Protein 6OP8 (pdb70)

B-factor: mean 20.5, std 15.5, range [3.7, 106.47]

Foldseek 3Di:
DVALVQLVVQQVCCVVPADPQKDKADPDVVQRQKMKMWGAADPPALSHPFIWIKIWGHDPPPPAAATWIFTPAQAFAFQAARRRTGHAAQRAAPPPCPQAADPVGHHRDRPDGPRNVSVVVNVCRRPPDLRHGRDVVSSCCVVPPVVVSSVVRNVRRVVVVVVDDDD/DDDDQDDDPVVNVVVVVVVVVVVVVVVVVVVVVVVVVVVVVD

GO terms:
  GO:0061631 ubiquitin conjugating enzyme activity (F, IDA)
  GO:0061631 ubiquitin conjugating enzyme activity (F, TAS)
  GO:0036503 ERAD pathway (P, IMP)
  GO:0005634 nucleus (C, HDA)
  GO:0005829 cytosol (C, HDA)
  GO:0180027 inner nuclear membrane-associated protein degradation pathway (P, IMP)
  GO:0005515 protein binding (F, IPI)

CATH classification: 3.10.110.10

Sequence (209 aa):
AMMALRRLMKEYKELTENGPDGITAGPSSNEDDFFTWDCLIQGPDGTPFEGGLYPATLKFPSDYPLGPPTLKFECEFFHPNVYKDGTVCCISILHAPGDDPNMYESSSERWSPVQSVEKILLSSVMSSMLAEPNDESGANIDACCKMWRREDREEEYCRVVRRRLARKTLGLLVPRNRSKLPSSSKKEREELFRKRKEEMILAARKRMMEGKIKGEKKQDK

Structure (mmCIF, N/CA/C/O backbone):
data_6OP8
#
_entry.id   6OP8
#
_cell.length_a   26.715
_cell.length_b   79.047
_cell.length_c   94.521
_cell.angle_alpha   90.000
_cell.angle_beta   90.000
_cell.angle_gamma   90.000
#
_symmetry.space_group_name_H-M   'P 21 21 21'
#
loop_
_entity.id
_entity.type
_entity.pdbx_description
1 polymer 'Ubiquitin-conjugating enzyme E2-18 kDa'
2 polymer 'CUE domain-containing protein 4, mitochondrial'
3 non-polymer 'MAGNESIUM ION'
4 non-polymer 1,2-ETHANEDIOL
5 non-polymer 'SODIUM ION'
6 water water
#
loop_
_atom_site.group_PDB
_atom_site.id
_atom_site.type_symbol
_atom_site.label_atom_id
_atom_site.label_alt_id
_atom_site.label_comp_id
_atom_site.label_asym_id
_atom_site.label_entity_id
_atom_site.label_seq_id
_atom_site.pdbx_PDB_ins_code
_atom_site.Cartn_x
_atom_site.Cartn_y
_atom_site.Cartn_z
_atom_site.occupancy
_atom_site.B_iso_or_equiv
_atom_site.auth_seq_id
_atom_site.auth_comp_id
_atom_site.auth_asym_id
_atom_site.auth_atom_id
_atom_site.pdbx_PDB_model_num
ATOM 1 C C . LYS A 1 3 ? -9.685 33.647 -41.734 1.00 43.14 3 LYS A C 1
ATOM 2 O O . LYS A 1 3 ? -9.217 32.677 -41.134 1.00 18.85 3 LYS A O 1
ATOM 3 N N . ALA A 1 4 ? -9.055 34.237 -42.748 1.00 47.66 4 ALA A N 1
ATOM 4 C CA . ALA A 1 4 ? -8.435 33.427 -43.790 1.00 41.42 4 ALA A CA 1
ATOM 5 C C . ALA A 1 4 ? -7.185 32.730 -43.263 1.00 27.66 4 ALA A C 1
ATOM 6 O O . ALA A 1 4 ? -7.099 31.493 -43.277 1.00 19.48 4 ALA A O 1
ATOM 8 N N . MET A 1 5 ? -6.215 33.515 -42.771 1.00 23.01 5 MET A N 1
ATOM 9 C CA A MET A 1 5 ? -4.969 32.912 -42.327 0.41 19.19 5 MET A CA 1
ATOM 10 C CA B MET A 1 5 ? -4.953 32.959 -42.272 0.59 19.07 5 MET A CA 1
ATOM 11 C C . MET A 1 5 ? -5.187 32.004 -41.115 1.00 16.39 5 MET A C 1
ATOM 12 O O . MET A 1 5 ? -4.555 30.950 -41.032 1.00 16.23 5 MET A O 1
ATOM 21 N N . ALA A 1 6 ? -6.074 32.374 -40.178 1.00 14.38 6 ALA A N 1
ATOM 22 C CA . ALA A 1 6 ? -6.272 31.536 -38.989 1.00 10.45 6 ALA A CA 1
ATOM 23 C C . ALA A 1 6 ? -6.818 30.159 -39.361 1.00 7.63 6 ALA A C 1
ATOM 24 O O . ALA A 1 6 ? -6.358 29.125 -38.838 1.00 7.03 6 ALA A O 1
ATOM 26 N N . LEU A 1 7 ? -7.796 30.112 -40.264 1.00 12.83 7 LEU A N 1
ATOM 27 C CA . LEU A 1 7 ? -8.381 28.818 -40.619 1.00 8.23 7 LEU A CA 1
ATOM 28 C C . LEU A 1 7 ? -7.383 27.958 -41.378 1.00 9.33 7 LEU A C 1
ATOM 29 O O . LEU A 1 7 ? -7.320 26.744 -41.168 1.00 10.11 7 LEU A O 1
ATOM 34 N N . ARG A 1 8 ? -6.578 28.570 -42.257 1.00 8.44 8 ARG A N 1
ATOM 35 C CA . ARG A 1 8 ? -5.517 27.826 -42.927 1.00 10.78 8 ARG A CA 1
ATOM 36 C C . ARG A 1 8 ? -4.544 27.223 -41.917 1.00 7.81 8 ARG A C 1
ATOM 37 O O . ARG A 1 8 ? -4.137 26.058 -42.034 1.00 9.34 8 ARG A O 1
ATOM 45 N N . ARG A 1 9 ? -4.115 28.027 -40.951 1.00 9.25 9 ARG A N 1
ATOM 46 C CA . ARG A 1 9 ? -3.170 27.558 -39.940 1.00 8.54 9 ARG A CA 1
ATOM 47 C C . ARG A 1 9 ? -3.771 26.458 -39.061 1.00 8.17 9 ARG A C 1
ATOM 48 O O . ARG A 1 9 ? -3.097 25.464 -38.739 1.00 6.34 9 ARG A O 1
ATOM 56 N N . LEU A 1 10 ? -5.014 26.641 -38.631 1.00 6.87 10 LEU A N 1
ATOM 57 C CA . LEU A 1 10 ? -5.670 25.611 -37.836 1.00 5.01 10 LEU A CA 1
ATOM 58 C C . LEU A 1 10 ? -5.809 24.309 -38.621 1.00 7.49 10 LEU A C 1
ATOM 59 O O . LEU A 1 10 ? -5.613 23.221 -38.058 1.00 7.57 10 LEU A O 1
ATOM 64 N N . MET A 1 11 ? -6.143 24.379 -39.918 1.00 6.43 11 MET A N 1
ATOM 65 C CA . MET A 1 11 ? -6.239 23.139 -40.691 1.00 6.48 11 MET A CA 1
ATOM 66 C C . MET A 1 11 ? -4.886 22.451 -40.783 1.00 5.61 11 MET A C 1
ATOM 67 O O . MET A 1 11 ? -4.809 21.225 -40.717 1.00 7.42 11 MET A O 1
ATOM 72 N N . LYS A 1 12 ? -3.809 23.225 -40.968 1.00 6.69 12 LYS A N 1
ATOM 73 C CA . LYS A 1 12 ? -2.467 22.665 -41.052 1.00 5.39 12 LYS A CA 1
ATOM 74 C C . LYS A 1 12 ? -2.091 21.944 -39.769 1.00 7.35 12 LYS A C 1
ATOM 75 O O . LYS A 1 12 ? -1.586 20.816 -39.810 1.00 8.27 12 LYS A O 1
ATOM 81 N N . GLU A 1 13 ? -2.386 22.554 -38.621 1.00 8.65 13 GLU A N 1
ATOM 82 C CA . GLU A 1 13 ? -2.098 21.905 -37.344 1.00 8.46 13 GLU A CA 1
ATOM 83 C C . GLU A 1 13 ? -2.965 20.677 -37.134 1.00 8.13 13 GLU A C 1
ATOM 84 O O . GLU A 1 13 ? -2.485 19.657 -36.636 1.00 9.03 13 GLU A O 1
ATOM 90 N N . TYR A 1 14 ? -4.233 20.747 -37.541 1.00 7.33 14 TYR A N 1
ATOM 91 C CA . TYR A 1 14 ? -5.109 19.593 -37.413 1.00 7.69 14 TYR A CA 1
ATOM 92 C C . TYR A 1 14 ? -4.596 18.435 -38.255 1.00 6.34 14 TYR A C 1
ATOM 93 O O . TYR A 1 14 ? -4.550 17.276 -37.800 1.00 7.87 14 TYR A O 1
ATOM 102 N N . LYS A 1 15 ? -4.181 18.724 -39.497 1.00 7.21 15 LYS A N 1
ATOM 103 C CA . LYS A 1 15 ? -3.631 17.676 -40.334 1.00 6.93 15 LYS A CA 1
ATOM 104 C C . LYS A 1 15 ? -2.379 17.071 -39.705 1.00 8.83 15 LYS A C 1
ATOM 105 O O . LYS A 1 15 ? -2.235 15.844 -39.639 1.00 9.26 15 LYS A O 1
ATOM 111 N N . GLU A 1 16 ? -1.451 17.923 -39.260 1.00 8.75 16 GLU A N 1
ATOM 112 C CA . GLU A 1 16 ? -0.222 17.429 -38.641 1.00 12.70 16 GLU A CA 1
ATOM 113 C C . GLU A 1 16 ? -0.519 16.596 -37.397 1.00 12.48 16 GLU A C 1
ATOM 114 O O . GLU A 1 16 ? 0.125 15.569 -37.170 1.00 11.17 16 GLU A O 1
ATOM 120 N N . LEU A 1 17 ? -1.458 17.042 -36.557 1.00 9.07 17 LEU A N 1
ATOM 121 C CA . LEU A 1 17 ? -1.762 16.294 -35.338 1.00 8.77 17 LEU A CA 1
ATOM 122 C C . LEU A 1 17 ? -2.364 14.940 -35.665 1.00 9.67 17 LEU A C 1
ATOM 123 O O . LEU A 1 17 ? -2.038 13.924 -35.029 1.00 12.65 17 LEU A O 1
ATOM 128 N N . THR A 1 18 ? -3.262 14.912 -36.643 1.00 8.50 18 THR A N 1
ATOM 129 C CA . THR A 1 18 ? -3.916 13.675 -37.040 1.00 8.44 18 THR A CA 1
ATOM 130 C C . THR A 1 18 ? -2.906 12.696 -37.610 1.00 10.00 18 THR A C 1
ATOM 131 O O . THR A 1 18 ? -2.916 11.509 -37.273 1.00 14.89 18 THR A O 1
ATOM 135 N N . GLU A 1 19 ? -2.011 13.174 -38.448 1.00 9.38 19 GLU A N 1
ATOM 136 C CA . GLU A 1 19 ? -1.135 12.270 -39.183 1.00 11.52 19 GLU A CA 1
ATOM 137 C C . GLU A 1 19 ? 0.143 11.935 -38.432 1.00 15.78 19 GLU A C 1
ATOM 138 O O . GLU A 1 19 ? 0.685 10.837 -38.625 1.00 18.19 19 GLU A O 1
ATOM 144 N N . ASN A 1 20 ? 0.627 12.841 -37.573 1.00 12.91 20 ASN A N 1
ATOM 145 C CA . ASN A 1 20 ? 1.925 12.679 -36.926 1.00 14.97 20 ASN A CA 1
ATOM 146 C C . ASN A 1 20 ? 1.940 13.175 -35.486 1.00 12.77 20 ASN A C 1
ATOM 147 O O . ASN A 1 20 ? 3.011 13.462 -34.954 1.00 19.76 20 ASN A O 1
ATOM 152 N N . GLY A 1 21 ? 0.798 13.261 -34.827 1.00 13.26 21 GLY A N 1
ATOM 153 C CA . GLY A 1 21 ? 0.735 13.773 -33.473 1.00 14.40 21 GLY A CA 1
ATOM 154 C C . GLY A 1 21 ? 1.279 12.804 -32.444 1.00 12.94 21 GLY A C 1
ATOM 155 O O . GLY A 1 21 ? 1.528 11.631 -32.719 1.00 17.50 21 GLY A O 1
ATOM 156 N N . PRO A 1 22 ? 1.442 13.281 -31.219 1.00 15.78 22 PRO A N 1
ATOM 157 C CA . PRO A 1 22 ? 2.032 12.438 -30.187 1.00 17.85 22 PRO A CA 1
ATOM 158 C C . PRO A 1 22 ? 1.037 11.449 -29.613 1.00 18.36 22 PRO A C 1
ATOM 159 O O . PRO A 1 22 ? -0.171 11.664 -29.609 1.00 14.74 22 PRO A O 1
ATOM 163 N N . ASP A 1 23 ? 1.569 10.343 -29.115 1.00 20.25 23 ASP A N 1
ATOM 164 C CA . ASP A 1 23 ? 0.750 9.411 -28.360 1.00 20.95 23 ASP A CA 1
ATOM 165 C C . ASP A 1 23 ? 0.148 10.115 -27.149 1.00 13.82 23 ASP A C 1
ATOM 166 O O . ASP A 1 23 ? 0.798 10.944 -26.499 1.00 20.60 23 ASP A O 1
ATOM 171 N N . GLY A 1 24 ? -1.081 9.756 -26.815 1.00 11.77 24 GLY A N 1
ATOM 172 C CA . GLY A 1 24 ? -1.667 10.242 -25.593 1.00 13.45 24 GLY A CA 1
ATOM 173 C C . GLY A 1 24 ? -2.521 11.461 -25.782 1.00 11.25 24 GLY A C 1
ATOM 174 O O . GLY A 1 24 ? -3.116 11.928 -24.808 1.00 11.74 24 GLY A O 1
ATOM 175 N N . ILE A 1 25 ? -2.625 11.958 -27.015 1.00 12.60 25 ILE A N 1
ATOM 176 C CA . ILE A 1 25 ? -3.349 13.181 -27.339 1.00 14.53 25 ILE A CA 1
ATOM 177 C C . ILE A 1 25 ? -4.258 12.913 -28.526 1.00 12.63 25 ILE A C 1
ATOM 178 O O . ILE A 1 25 ? -3.808 12.389 -29.553 1.00 13.21 25 ILE A O 1
ATOM 183 N N . THR A 1 26 ? -5.518 13.334 -28.409 1.00 9.45 26 THR A N 1
ATOM 184 C CA . THR A 1 26 ? -6.427 13.450 -29.538 1.00 11.53 26 THR A CA 1
ATOM 185 C C . THR A 1 26 ? -6.972 14.867 -29.470 1.00 13.77 26 THR A C 1
ATOM 186 O O . THR A 1 26 ? -7.448 15.288 -28.413 1.00 14.92 26 THR A O 1
ATOM 190 N N . ALA A 1 27 ? -6.828 15.634 -30.549 1.00 7.02 27 ALA A N 1
ATOM 191 C CA . ALA A 1 27 ? -7.319 17.006 -30.514 1.00 5.51 27 ALA A CA 1
ATOM 192 C C . ALA A 1 27 ? -7.718 17.452 -31.912 1.00 8.73 27 ALA A C 1
ATOM 193 O O . ALA A 1 27 ? -7.086 17.072 -32.901 1.00 9.55 27 ALA A O 1
ATOM 195 N N . GLY A 1 28 ? -8.773 18.246 -31.984 1.00 6.75 28 GLY A N 1
ATOM 196 C CA . GLY A 1 28 ? -9.273 18.707 -33.261 1.00 6.62 28 GLY A CA 1
ATOM 197 C C . GLY A 1 28 ? -10.661 19.321 -33.176 1.00 7.18 28 GLY A C 1
ATOM 198 O O . GLY A 1 28 ? -11.331 19.263 -32.144 1.00 8.66 28 GLY A O 1
ATOM 199 N N . PRO A 1 29 ? -11.134 19.884 -34.278 1.00 6.17 29 PRO A N 1
ATOM 200 C CA . PRO A 1 29 ? -12.496 20.435 -34.311 1.00 7.35 29 PRO A CA 1
ATOM 201 C C . PRO A 1 29 ? -13.543 19.370 -34.603 1.00 9.10 29 PRO A C 1
ATOM 202 O O . PRO A 1 29 ? -13.664 18.879 -35.729 1.00 13.57 29 PRO A O 1
ATOM 206 N N . SER A 1 30 ? -14.319 19.021 -33.580 1.00 7.79 30 SER A N 1
ATOM 207 C CA A SER A 1 30 ? -15.380 18.030 -33.766 0.53 10.59 30 SER A CA 1
ATOM 208 C CA B SER A 1 30 ? -15.376 18.028 -33.769 0.47 10.62 30 SER A CA 1
ATOM 209 C C . SER A 1 30 ? -16.437 18.521 -34.742 1.00 13.49 30 SER A C 1
ATOM 210 O O . SER A 1 30 ? -17.080 17.706 -35.431 1.00 11.04 30 SER A O 1
ATOM 215 N N . ASN A 1 31 ? -16.631 19.834 -34.809 1.00 12.43 31 ASN A N 1
ATOM 216 C CA . ASN A 1 31 ? -17.597 20.484 -35.692 1.00 10.40 31 ASN A CA 1
ATOM 217 C C . ASN A 1 31 ? -16.841 21.560 -36.454 1.00 12.78 31 ASN A C 1
ATOM 218 O O . ASN A 1 31 ? -16.473 22.591 -35.878 1.00 11.10 31 ASN A O 1
ATOM 223 N N . GLU A 1 32 ? -16.585 21.321 -37.740 1.00 9.08 32 GLU A N 1
ATOM 224 C CA . GLU A 1 32 ? -15.747 22.247 -38.501 1.00 7.11 32 GLU A CA 1
ATOM 225 C C . GLU A 1 32 ? -16.460 23.538 -38.869 1.00 10.73 32 GLU A C 1
ATOM 226 O O . GLU A 1 32 ? -15.808 24.461 -39.359 1.00 13.15 32 GLU A O 1
ATOM 232 N N . AS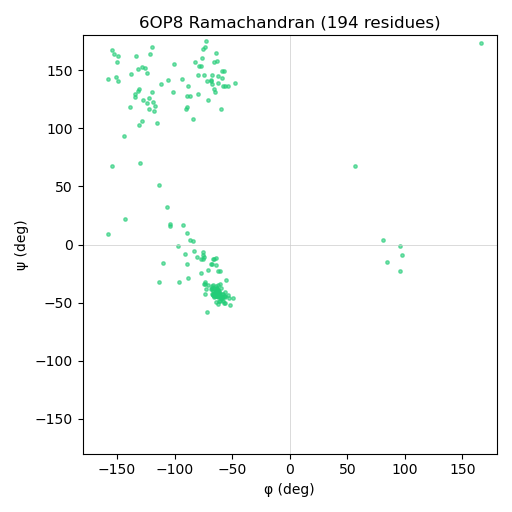P A 1 33 ? -17.758 23.644 -38.603 1.00 11.98 33 ASP A N 1
ATOM 233 C CA . ASP A 1 33 ? -18.433 24.931 -38.670 1.00 16.38 33 ASP A CA 1
ATOM 234 C C . ASP A 1 33 ? -18.101 25.802 -37.472 1.00 18.85 33 ASP A C 1
ATOM 235 O O . ASP A 1 33 ? -18.462 26.987 -37.463 1.00 19.94 33 ASP A O 1
ATOM 240 N N . ASP A 1 34 ? -17.415 25.243 -36.466 1.00 12.44 34 ASP A N 1
ATOM 241 C CA . ASP A 1 34 ? -16.793 26.023 -35.401 1.00 9.16 34 ASP A CA 1
ATOM 242 C C . ASP A 1 34 ? -15.338 25.557 -35.262 1.00 8.59 34 ASP A C 1
ATOM 243 O O . ASP A 1 34 ? -14.940 24.936 -34.269 1.00 8.65 34 ASP A O 1
ATOM 248 N N . PHE A 1 35 ? -14.556 25.895 -36.264 1.00 8.82 35 PHE A N 1
ATOM 249 C CA . PHE A 1 35 ? -13.177 25.425 -36.356 1.00 6.32 35 PHE A CA 1
ATOM 250 C C . PHE A 1 35 ? -12.309 26.019 -35.253 1.00 6.98 35 PHE A C 1
ATOM 251 O O . PHE A 1 35 ? -11.205 25.503 -34.997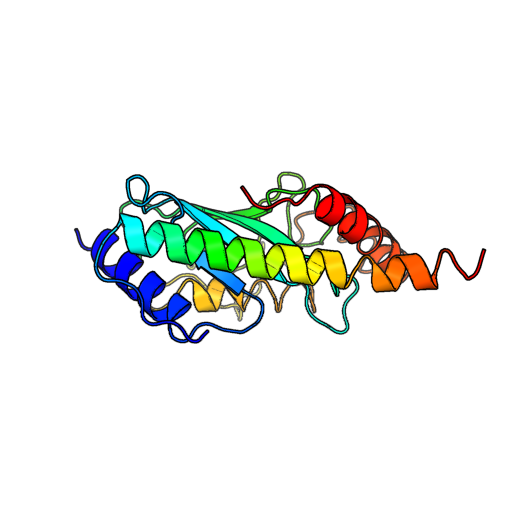 1.00 7.61 35 PHE A O 1
ATOM 259 N N . PHE A 1 36 ? -12.768 27.091 -34.609 1.00 6.00 36 PHE A N 1
ATOM 260 C CA . PHE A 1 36 ? -11.989 27.754 -33.567 1.00 5.60 36 PHE A CA 1
ATOM 261 C C . PHE A 1 36 ? -12.191 27.150 -32.178 1.00 7.02 36 PHE A C 1
ATOM 262 O O . PHE A 1 36 ? -11.683 27.706 -31.190 1.00 9.15 36 PHE A O 1
ATOM 270 N N . THR A 1 37 ? -12.968 26.074 -32.072 1.00 6.21 37 THR A N 1
ATOM 271 C CA . THR A 1 37 ? -13.157 25.338 -30.831 1.00 7.09 37 THR A CA 1
ATOM 272 C C . THR A 1 37 ? -12.733 23.898 -31.069 1.00 7.70 37 THR A C 1
ATOM 273 O O . THR A 1 37 ? -13.329 23.207 -31.909 1.00 8.60 37 THR A O 1
ATOM 277 N N . TRP A 1 38 ? -11.693 23.443 -30.354 1.00 5.72 38 TRP A N 1
ATOM 278 C CA . TRP A 1 38 ? -11.240 22.072 -30.475 1.00 5.06 38 TRP A CA 1
ATOM 279 C C . TRP A 1 38 ? -11.517 21.293 -29.205 1.00 7.51 38 TRP A C 1
ATOM 280 O O . TRP A 1 38 ? -11.324 21.800 -28.088 1.00 7.97 38 TRP A O 1
ATOM 291 N N . ASP A 1 39 ? -11.978 20.075 -29.389 1.00 5.52 39 ASP A N 1
ATOM 292 C CA . ASP A 1 39 ? -12.083 19.107 -28.310 1.00 7.08 39 ASP A CA 1
ATOM 293 C C . ASP A 1 39 ? -10.772 18.357 -28.217 1.00 10.72 39 ASP A C 1
ATOM 294 O O . ASP A 1 39 ? -10.187 17.965 -29.240 1.00 11.26 39 ASP A O 1
ATOM 299 N N . CYS A 1 40 ? -10.302 18.175 -26.992 1.00 9.65 40 CYS A N 1
ATOM 300 C CA . CYS A 1 40 ? -9.088 17.427 -26.722 1.00 9.40 40 CYS A CA 1
ATOM 301 C C . CYS A 1 40 ? -9.409 16.308 -25.756 1.00 10.99 40 CYS A C 1
ATOM 302 O O . CYS A 1 40 ? -10.279 16.447 -24.897 1.00 10.10 40 CYS A O 1
ATOM 305 N N . LEU A 1 41 ? -8.685 15.208 -25.906 1.00 7.51 41 LEU A N 1
ATOM 306 C CA . LEU A 1 41 ? -8.557 14.190 -24.869 1.00 8.17 41 LEU A CA 1
ATOM 307 C C . LEU A 1 41 ? -7.087 14.028 -24.542 1.00 8.88 41 LEU A C 1
ATOM 308 O O . LEU A 1 41 ? -6.271 13.817 -25.444 1.00 9.93 41 LEU A O 1
ATOM 313 N N . ILE A 1 42 ? -6.758 14.149 -23.263 1.00 6.94 42 ILE A N 1
ATOM 314 C CA . ILE A 1 42 ? -5.382 14.101 -22.780 1.00 9.31 42 ILE A CA 1
ATOM 315 C C . ILE A 1 42 ? -5.233 12.897 -21.853 1.00 9.26 42 ILE A C 1
ATOM 316 O O . ILE A 1 42 ? -5.915 12.800 -20.833 1.00 7.72 42 ILE A O 1
ATOM 321 N N . GLN A 1 43 ? -4.355 11.982 -22.222 1.00 8.38 43 GLN A N 1
ATOM 322 C CA . GLN A 1 43 ? -4.073 10.821 -21.401 1.00 8.09 43 GLN A CA 1
ATOM 323 C C . GLN A 1 43 ? -3.124 11.214 -20.274 1.00 10.36 43 GLN A C 1
ATOM 324 O O . GLN A 1 43 ? -2.084 11.851 -20.493 1.00 10.75 43 GLN A O 1
ATOM 330 N N . GLY A 1 44 ? -3.484 10.850 -19.060 1.00 10.97 44 GLY A N 1
ATOM 331 C CA . GLY A 1 44 ? -2.607 11.141 -17.967 1.00 8.91 44 GLY A CA 1
ATOM 332 C C . GLY A 1 44 ? -1.275 10.425 -18.132 1.00 10.94 44 GLY A C 1
ATOM 333 O O . GLY A 1 44 ? -1.234 9.244 -18.491 1.00 13.12 44 GLY A O 1
ATOM 334 N N . PRO A 1 45 ? -0.166 11.108 -17.822 1.00 10.85 45 PRO A N 1
ATOM 335 C CA . PRO A 1 45 ? 1.161 10.493 -18.023 1.00 15.28 45 PRO A CA 1
ATOM 336 C C . PRO A 1 45 ? 1.440 9.309 -17.094 1.00 17.60 45 PRO A C 1
ATOM 337 O O . PRO A 1 45 ? 1.150 9.334 -15.894 1.00 12.92 45 PRO A O 1
ATOM 341 N N . ASP A 1 46 ? 2.043 8.264 -17.672 1.00 19.61 46 ASP A N 1
ATOM 342 C CA . ASP A 1 46 ? 2.510 7.133 -16.882 1.00 20.98 46 ASP A CA 1
ATOM 343 C C . ASP A 1 46 ? 3.520 7.601 -15.834 1.00 14.64 46 ASP A C 1
ATOM 344 O O . ASP A 1 46 ? 4.284 8.540 -16.050 1.00 16.73 46 ASP A O 1
ATOM 349 N N . GLY A 1 47 ? 3.538 6.895 -14.718 1.00 19.40 47 GLY A N 1
ATOM 350 C CA . GLY A 1 47 ? 4.436 7.214 -13.628 1.00 24.51 47 GLY A CA 1
ATOM 351 C C . GLY A 1 47 ? 3.970 8.344 -12.739 1.00 24.34 47 GLY A C 1
ATOM 352 O O . GLY A 1 47 ? 4.697 8.722 -11.815 1.00 25.14 47 GLY A O 1
ATOM 353 N N . THR A 1 48 ? 2.781 8.882 -12.975 1.00 20.19 48 THR A N 1
ATOM 354 C CA . THR A 1 48 ? 2.196 9.953 -12.184 1.00 13.91 48 THR A CA 1
ATOM 355 C C . THR A 1 48 ? 0.862 9.486 -11.616 1.00 12.91 48 THR A C 1
ATOM 356 O O . THR A 1 48 ? 0.275 8.515 -12.108 1.00 17.24 48 THR A O 1
ATOM 360 N N . PRO A 1 49 ? 0.321 10.185 -10.610 1.00 13.08 49 PRO A N 1
ATOM 361 C CA . PRO A 1 49 ? -1.038 9.858 -10.142 1.00 14.94 49 PRO A CA 1
ATOM 362 C C . PRO A 1 49 ? -2.120 10.086 -11.198 1.00 10.23 49 PRO A C 1
ATOM 363 O O . PRO A 1 49 ? -3.258 9.641 -11.002 1.00 11.12 49 PRO A O 1
ATOM 367 N N . PHE A 1 50 ? -1.792 10.757 -12.307 1.00 11.87 50 PHE A N 1
ATOM 368 C CA . PHE A 1 50 ? -2.731 10.920 -13.409 1.00 7.41 50 PHE A CA 1
ATOM 369 C C . PHE A 1 50 ? -2.740 9.713 -14.339 1.00 11.45 50 PHE A C 1
ATOM 370 O O . PHE A 1 50 ? -3.591 9.654 -15.233 1.00 12.42 50 PHE A O 1
ATOM 378 N N . GLU A 1 51 ? -1.851 8.736 -14.120 1.00 11.80 51 GLU A N 1
ATOM 379 C CA . GLU A 1 51 ? -1.810 7.567 -14.997 1.00 13.10 51 GLU A CA 1
ATOM 380 C C . GLU A 1 51 ? -3.161 6.861 -15.011 1.00 16.34 51 GLU A C 1
ATOM 381 O O . GLU A 1 51 ? -3.790 6.667 -13.970 1.00 22.18 51 GLU A O 1
ATOM 387 N N . GLY A 1 52 ? -3.618 6.466 -16.196 1.00 16.85 52 GLY A N 1
ATOM 388 C CA . GLY A 1 52 ? -4.931 5.868 -16.282 1.00 20.35 52 GLY A CA 1
ATOM 389 C C . GLY A 1 52 ? -6.088 6.850 -16.383 1.00 26.21 52 GLY A C 1
ATOM 390 O O . GLY A 1 52 ? -7.200 6.439 -16.735 1.00 21.84 52 GLY A O 1
ATOM 391 N N . GLY A 1 53 ? -5.876 8.130 -16.077 1.00 11.74 53 GLY A N 1
ATOM 392 C CA . GLY A 1 53 ? -6.890 9.125 -16.350 1.00 11.96 53 GLY A CA 1
ATOM 393 C C . GLY A 1 53 ? -6.900 9.469 -17.836 1.00 8.57 53 GLY A C 1
ATOM 394 O O . GLY A 1 53 ? -5.903 9.350 -18.538 1.00 10.91 53 GLY A O 1
ATOM 395 N N . LEU A 1 54 ? -8.062 9.905 -18.304 1.00 6.72 54 LEU A N 1
ATOM 396 C CA . LEU A 1 54 ? -8.245 10.413 -19.660 1.00 6.38 54 LEU A CA 1
ATOM 397 C C . LEU A 1 54 ? -9.148 11.620 -19.540 1.00 8.28 54 LEU A C 1
ATOM 398 O O . LEU A 1 54 ? -10.275 11.507 -19.060 1.00 11.28 54 LEU A O 1
ATOM 403 N N . TYR A 1 55 ? -8.631 12.780 -19.929 1.00 6.10 55 TYR A N 1
ATOM 404 C CA . TYR A 1 55 ? -9.205 14.039 -19.501 1.00 6.88 55 TYR A CA 1
ATOM 405 C C . TYR A 1 55 ? -9.688 14.834 -20.699 1.00 10.32 55 TYR A C 1
ATOM 406 O O . TYR A 1 55 ? -8.903 15.140 -21.613 1.00 8.33 55 TYR A O 1
ATOM 415 N N . PRO A 1 56 ? -10.956 15.189 -20.741 1.00 8.22 56 PRO A N 1
ATOM 416 C CA . PRO A 1 56 ? -11.411 16.078 -21.793 1.00 5.13 56 PRO A CA 1
ATOM 417 C C . PRO A 1 56 ? -11.071 17.524 -21.491 1.00 6.21 56 PRO A C 1
ATOM 418 O O . PRO A 1 56 ? -11.110 17.983 -20.344 1.00 8.07 56 PRO A O 1
ATOM 422 N N . ALA A 1 57 ? -10.775 18.250 -22.570 1.00 7.27 57 ALA A N 1
ATOM 423 C CA . ALA A 1 57 ? -10.397 19.645 -22.480 1.00 6.97 57 ALA A CA 1
ATOM 424 C C . ALA A 1 57 ? -10.836 20.343 -23.758 1.00 6.40 57 ALA A C 1
ATOM 425 O O . ALA A 1 57 ? -11.096 19.695 -24.789 1.00 9.80 57 ALA A O 1
ATOM 427 N N . THR A 1 58 ? -11.004 21.662 -23.659 1.00 5.96 58 THR A N 1
ATOM 428 C CA . THR A 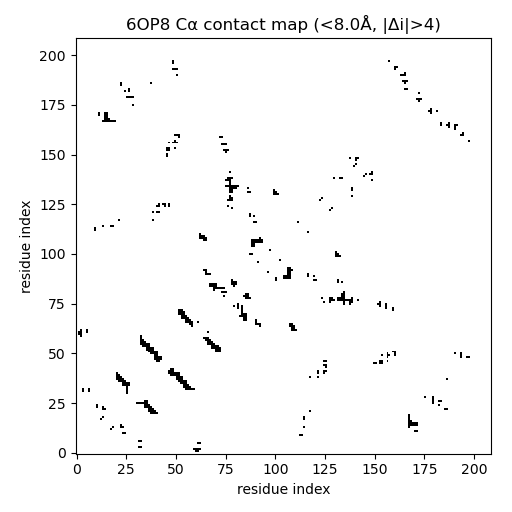1 58 ? -11.401 22.481 -24.794 1.00 10.30 58 THR A CA 1
ATOM 429 C C . THR A 1 58 ? -10.331 23.525 -25.066 1.00 10.36 58 THR A C 1
ATOM 430 O O . THR A 1 58 ? -9.899 24.224 -24.144 1.00 7.20 58 THR A O 1
ATOM 434 N N . LEU A 1 59 ? -9.921 23.637 -26.337 1.00 5.95 59 LEU A N 1
ATOM 435 C CA . LEU A 1 59 ? -9.088 24.743 -26.784 1.00 6.62 59 LEU A CA 1
ATOM 436 C C . LEU A 1 59 ? -9.957 25.747 -27.512 1.00 10.86 59 LEU A C 1
ATOM 437 O O . LEU A 1 59 ? -10.736 25.359 -28.394 1.00 8.51 59 LEU A O 1
ATOM 442 N N . LYS A 1 60 ? -9.835 27.022 -27.158 1.00 5.54 60 LYS A N 1
ATOM 443 C CA . LYS A 1 60 ? -10.572 28.094 -27.838 1.00 7.73 60 LYS A CA 1
ATOM 444 C C . LYS A 1 60 ? -9.556 29.027 -28.482 1.00 10.33 60 LYS A C 1
ATOM 445 O O . LYS A 1 60 ? -8.784 29.673 -27.774 1.00 9.24 60 LYS A O 1
ATOM 451 N N . PHE A 1 61 ? -9.560 29.092 -29.809 1.00 6.29 61 PHE A N 1
ATOM 452 C CA . PHE A 1 61 ? -8.610 29.917 -30.559 1.00 5.07 61 PHE A CA 1
ATOM 453 C C . PHE A 1 61 ? -9.192 31.283 -30.865 1.00 7.07 61 PHE A C 1
ATOM 454 O O . PHE A 1 61 ? -10.377 31.398 -31.179 1.00 8.56 61 PHE A O 1
ATOM 462 N N . PRO A 1 62 ? -8.367 32.320 -30.815 1.00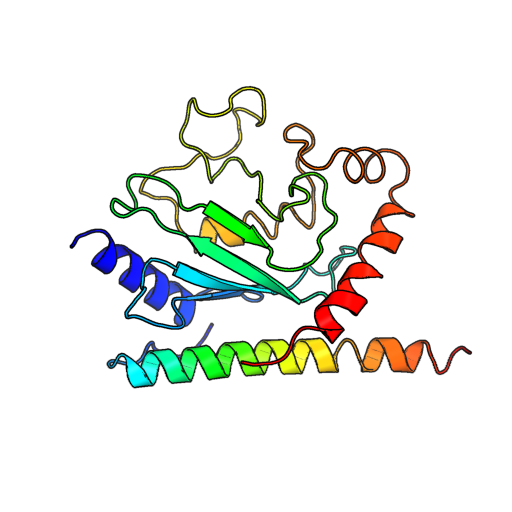 6.36 62 PRO A N 1
ATOM 463 C CA . PRO A 1 62 ? -8.820 33.651 -31.224 1.00 8.66 62 PRO A CA 1
ATOM 464 C C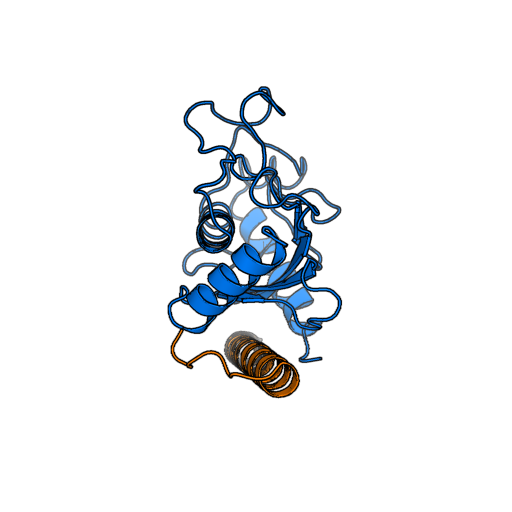 . PRO A 1 62 ? -8.885 33.760 -32.738 1.00 8.53 62 PRO A C 1
ATOM 465 O O . PRO A 1 62 ? -8.286 32.981 -33.479 1.00 9.52 62 PRO A O 1
ATOM 469 N N . SER A 1 63 ? -9.650 34.747 -33.201 1.00 7.94 63 SER A N 1
ATOM 470 C CA . SER A 1 63 ? -9.868 34.863 -34.631 1.00 9.34 63 SER A CA 1
ATOM 471 C C . SER A 1 63 ? -8.608 35.262 -35.381 1.00 14.71 63 SER A C 1
ATOM 472 O O . SER A 1 63 ? -8.556 35.100 -36.614 1.00 14.79 63 SER A O 1
ATOM 475 N N . ASP A 1 64 ? -7.599 35.786 -34.681 1.00 13.72 64 ASP A N 1
ATOM 476 C CA . ASP A 1 64 ? -6.334 36.133 -35.308 1.00 16.61 64 ASP A CA 1
ATOM 477 C C . ASP A 1 64 ? -5.228 35.129 -35.010 1.00 13.60 64 ASP A C 1
ATOM 478 O O . ASP A 1 64 ? -4.050 35.448 -35.190 1.00 13.79 64 ASP A O 1
ATOM 483 N N . TYR A 1 65 ? -5.576 33.934 -34.557 1.00 11.02 65 TYR A N 1
ATOM 484 C CA . TYR A 1 65 ? -4.578 32.887 -34.412 1.00 8.91 65 TYR A CA 1
ATOM 485 C C . TYR A 1 65 ? -3.733 32.798 -35.686 1.00 9.21 65 TYR A C 1
ATOM 486 O O . TYR A 1 65 ? -4.283 32.857 -36.779 1.00 12.07 65 TYR A O 1
ATOM 495 N N . PRO A 1 66 ? -2.393 32.614 -35.585 1.00 10.61 66 PRO A N 1
ATOM 496 C CA . PRO A 1 66 ? -1.539 32.350 -34.431 1.00 9.98 66 PRO A CA 1
ATOM 497 C C . PRO A 1 66 ? -0.937 33.594 -33.766 1.00 9.15 66 PRO A C 1
ATOM 498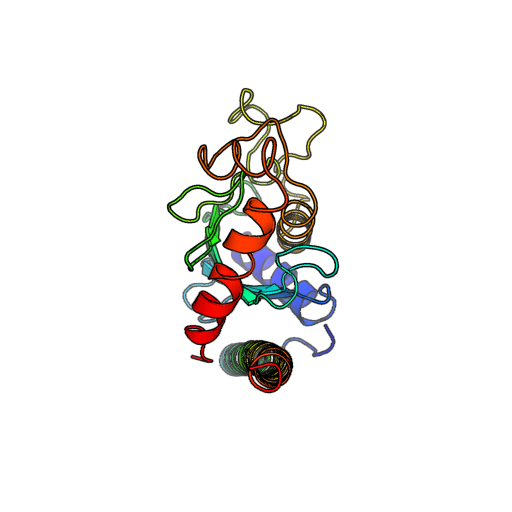 O O . PRO A 1 66 ? 0.036 33.462 -33.015 1.00 12.74 66 PRO A O 1
ATOM 502 N N . LEU A 1 67 ? -1.494 34.782 -34.044 1.00 10.82 67 LEU A N 1
ATOM 503 C CA . LEU A 1 67 ? -0.942 36.001 -33.463 1.00 10.47 67 LEU A CA 1
ATOM 504 C C . LEU A 1 67 ? -1.215 36.088 -31.964 1.00 15.20 67 LEU A C 1
ATOM 505 O O . LEU A 1 67 ? -0.507 36.810 -31.262 1.00 21.52 67 LEU A O 1
ATOM 510 N N . GLY A 1 68 ? -2.229 35.385 -31.461 1.00 12.54 68 GLY A N 1
ATOM 511 C CA . GLY A 1 68 ? -2.454 35.281 -30.037 1.00 13.54 68 GLY A CA 1
ATOM 512 C C . GLY A 1 68 ? -2.727 33.834 -29.678 1.00 6.66 68 GLY A C 1
ATOM 513 O O . GLY A 1 68 ? -3.063 33.020 -30.546 1.00 7.88 68 GLY A O 1
ATOM 514 N N . PRO A 1 69 ? -2.593 33.498 -28.399 1.00 8.15 69 PRO A N 1
ATOM 515 C CA . PRO A 1 69 ? -2.726 32.129 -27.961 1.00 8.13 69 PRO A CA 1
ATOM 516 C C . PRO A 1 69 ? -4.179 31.734 -27.780 1.00 7.53 69 PRO A C 1
ATOM 517 O O . PRO A 1 69 ? -5.056 32.583 -27.527 1.00 7.88 69 PRO A O 1
ATOM 521 N N . PRO A 1 70 ? -4.458 30.446 -27.845 1.00 7.78 70 PRO A N 1
ATOM 522 C CA . PRO A 1 70 ? -5.746 29.932 -27.402 1.00 5.38 70 PRO A CA 1
ATOM 523 C C . PRO A 1 70 ? -5.804 29.906 -25.889 1.00 5.97 70 PRO A C 1
ATOM 524 O O . PRO A 1 70 ? -4.798 30.084 -25.195 1.00 8.07 70 PRO A O 1
ATOM 528 N N . THR A 1 71 ? -7.017 29.694 -25.396 1.00 8.12 71 THR A N 1
ATOM 529 C CA . THR A 1 71 ? -7.218 29.280 -24.017 1.00 7.64 71 THR A CA 1
ATOM 530 C C . THR A 1 71 ? -7.484 27.773 -23.962 1.00 8.89 71 THR A C 1
ATOM 531 O O . THR A 1 71 ? -7.941 27.161 -24.925 1.00 6.75 71 THR A O 1
ATOM 535 N N . LEU A 1 72 ? -7.182 27.182 -22.819 1.00 8.00 72 LEU A N 1
ATOM 536 C CA . LEU A 1 72 ? -7.310 25.745 -22.601 1.00 6.20 72 LEU A CA 1
ATOM 537 C C . LEU A 1 72 ? -7.980 25.505 -21.259 1.00 8.89 72 LEU A C 1
ATOM 538 O O . LEU A 1 72 ? -7.531 26.044 -20.238 1.00 9.24 72 LEU A O 1
ATOM 543 N N . LYS A 1 73 ? -9.046 24.714 -21.259 1.00 5.96 73 LYS A N 1
ATOM 544 C CA . LYS A 1 73 ? -9.804 24.411 -20.044 1.00 5.74 73 LYS A CA 1
ATOM 545 C C . LYS A 1 73 ? -10.072 22.917 -20.001 1.00 8.60 73 LYS A C 1
ATOM 546 O O . LYS A 1 73 ? -10.577 22.351 -20.977 1.00 8.49 73 LYS A O 1
ATOM 552 N N . PHE A 1 74 ? -9.762 22.282 -18.872 1.00 6.93 74 PHE A N 1
ATOM 553 C CA . PHE A 1 74 ? -10.282 20.950 -18.625 1.00 5.02 74 PHE A CA 1
ATOM 554 C C . PHE A 1 74 ? -11.791 21.006 -18.401 1.00 8.99 74 PHE A C 1
ATOM 555 O O . PHE A 1 74 ? -12.318 21.912 -17.744 1.00 9.83 74 PHE A O 1
ATOM 563 N N . GLU A 1 75 ? -12.483 20.010 -18.932 1.00 5.67 75 GLU A N 1
ATOM 564 C CA . GLU A 1 75 ? -13.942 19.923 -18.842 1.00 7.92 75 GLU A CA 1
ATOM 565 C C . GLU A 1 75 ? -14.397 18.850 -17.867 1.00 16.48 75 GLU A C 1
ATOM 566 O O . GLU A 1 75 ? -15.429 18.207 -18.079 1.00 21.35 75 GLU A O 1
ATOM 572 N N . CYS A 1 76 ? -13.626 18.625 -16.822 1.00 8.64 76 CYS A N 1
ATOM 573 C CA . CYS A 1 76 ? -13.952 17.649 -15.805 1.00 10.42 76 CYS A CA 1
ATOM 574 C C . CYS A 1 76 ? -13.354 18.190 -14.533 1.00 9.32 76 CYS A C 1
ATOM 575 O O . CYS A 1 76 ? -12.483 19.054 -14.576 1.00 9.43 76 CYS A O 1
ATOM 578 N N . GLU A 1 77 ? -13.819 17.664 -13.405 1.00 8.04 77 GLU A N 1
ATOM 579 C CA . GLU A 1 77 ? -13.213 17.995 -12.124 1.00 7.63 77 GLU A CA 1
ATOM 580 C C . GLU A 1 77 ? -11.720 17.659 -12.168 1.00 12.51 77 GLU A C 1
ATOM 581 O O . GLU A 1 77 ? -11.329 16.603 -12.659 1.00 10.81 77 GLU A O 1
ATOM 587 N N . PHE A 1 78 ? -10.873 18.551 -11.650 1.00 7.82 78 PHE A N 1
ATOM 588 C CA . PHE A 1 78 ? -9.435 18.385 -11.852 1.00 11.00 78 PHE A CA 1
ATOM 589 C C . PHE A 1 78 ? -8.760 18.971 -10.633 1.00 13.34 78 PHE A C 1
ATOM 590 O O . PHE A 1 78 ? -9.219 19.990 -10.110 1.00 19.76 78 PHE A O 1
ATOM 598 N N . PHE A 1 79 ? -7.694 18.317 -10.168 1.00 6.16 79 PHE A N 1
ATOM 599 C CA . PHE A 1 79 ? -6.985 18.753 -8.972 1.00 6.04 79 PHE A CA 1
ATOM 600 C C . PHE A 1 79 ? -5.495 18.788 -9.291 1.00 6.82 79 PHE A C 1
ATOM 601 O O . PHE A 1 79 ? -4.845 17.733 -9.361 1.00 8.28 79 PHE A O 1
ATOM 609 N N . HIS A 1 80 ? -4.971 19.995 -9.518 1.00 5.74 80 HIS A N 1
ATOM 610 C CA . HIS A 1 80 ? -3.587 20.166 -9.925 1.00 6.36 80 HIS A CA 1
ATOM 611 C C . HIS A 1 80 ? -3.156 21.581 -9.576 1.00 4.11 80 HIS A C 1
ATOM 612 O O . HIS A 1 80 ? -3.968 22.505 -9.665 1.00 5.76 80 HIS A O 1
ATOM 619 N N . PRO A 1 81 ? -1.918 21.786 -9.123 1.00 6.27 81 PRO A N 1
ATOM 620 C CA . PRO A 1 81 ? -1.515 23.138 -8.722 1.00 6.39 81 PRO A CA 1
ATOM 621 C C . PRO A 1 81 ? -1.688 24.201 -9.779 1.00 7.03 81 PRO A C 1
ATOM 622 O O . PRO A 1 81 ? -1.926 25.362 -9.432 1.00 8.86 81 PRO A O 1
ATOM 626 N N . ASN A 1 82 ? -1.565 23.849 -11.053 1.00 5.87 82 ASN A N 1
ATOM 627 C CA . ASN A 1 82 ? -1.527 24.835 -12.125 1.00 7.00 82 ASN A CA 1
ATOM 628 C C . ASN A 1 82 ? -2.833 24.910 -12.898 1.00 7.63 82 ASN A C 1
ATOM 629 O O . ASN A 1 82 ? -2.859 25.469 -13.988 1.00 8.03 82 ASN A O 1
ATOM 634 N N . VAL A 1 83 ? -3.916 24.365 -12.361 1.00 5.71 83 VAL A N 1
ATOM 635 C CA . VAL A 1 83 ? -5.225 24.361 -13.013 1.00 4.19 83 VAL A CA 1
ATOM 636 C C . VAL A 1 83 ? -6.199 25.016 -12.057 1.00 5.48 83 VAL A C 1
ATOM 637 O O . VAL A 1 83 ? -6.405 24.520 -10.944 1.00 7.04 83 VAL A O 1
ATOM 641 N N . TYR A 1 84 ? -6.836 26.084 -12.498 1.00 5.75 84 TYR A N 1
ATOM 642 C CA . TYR A 1 84 ? -7.852 26.716 -11.673 1.00 6.61 84 TYR A CA 1
ATOM 643 C C . TYR A 1 84 ? -9.039 25.792 -11.416 1.00 6.14 84 TYR A C 1
ATOM 644 O O . TYR A 1 84 ? -9.297 24.814 -12.115 1.00 6.89 84 TYR A O 1
ATOM 653 N N . LYS A 1 85 ? -9.759 26.088 -10.335 1.00 9.92 85 LYS A N 1
ATOM 654 C CA . LYS A 1 85 ? -10.922 25.268 -10.002 1.00 11.28 85 LYS A CA 1
ATOM 655 C C . LYS A 1 85 ? -11.987 25.283 -11.090 1.00 11.40 85 LYS A C 1
ATOM 656 O O . LYS A 1 85 ? -12.774 24.335 -11.169 1.00 14.98 85 LYS A O 1
ATOM 662 N N . ASP A 1 86 ? -12.007 26.305 -11.941 1.00 12.62 86 ASP A N 1
ATOM 663 C CA . ASP A 1 86 ? -12.914 26.301 -13.084 1.00 14.64 86 ASP A CA 1
ATOM 664 C C . ASP A 1 86 ? -12.366 25.546 -14.293 1.00 12.95 86 ASP A C 1
ATOM 665 O O . ASP A 1 86 ? -13.049 25.487 -15.316 1.00 14.64 86 ASP A O 1
ATOM 670 N N . GLY A 1 87 ? -11.193 24.936 -14.182 1.00 10.47 87 GLY A N 1
ATOM 671 C CA . GLY A 1 87 ? -10.612 24.120 -15.213 1.00 8.17 87 GLY A CA 1
ATOM 672 C C . GLY A 1 87 ? -9.594 24.842 -16.075 1.00 8.02 87 GLY A C 1
ATOM 673 O O . GLY A 1 87 ? -8.922 24.191 -16.875 1.00 8.10 87 GLY A O 1
ATOM 674 N N . THR A 1 88 ? -9.464 26.157 -15.937 1.00 7.46 88 THR A N 1
ATOM 675 C CA . THR A 1 88 ? -8.529 26.906 -16.770 1.00 8.08 88 THR A CA 1
ATOM 676 C C . THR A 1 88 ? -7.098 26.489 -16.464 1.00 8.06 88 THR A C 1
ATOM 677 O O . THR A 1 88 ? -6.686 26.434 -15.286 1.00 8.54 88 THR A O 1
ATOM 681 N N . VAL A 1 89 ? -6.338 26.197 -17.513 1.00 7.64 89 VAL A N 1
ATOM 682 C CA . VAL A 1 89 ? -4.961 25.748 -17.377 1.00 9.17 89 VAL A CA 1
ATOM 683 C C . VAL A 1 89 ? -4.035 26.956 -17.373 1.00 11.42 89 VAL A C 1
ATOM 684 O O . VAL A 1 89 ? -4.104 27.800 -18.268 1.00 9.95 89 VAL A O 1
ATOM 688 N N . CYS A 1 90 ? -3.167 27.034 -16.350 1.00 8.98 90 CYS A N 1
ATOM 689 C CA A CYS A 1 90 ? -2.211 28.131 -16.170 0.65 13.71 90 CYS A CA 1
ATOM 690 C CA B CYS A 1 90 ? -2.192 28.116 -16.172 0.35 13.73 90 CYS A CA 1
ATOM 691 C C . CYS A 1 90 ? -0.816 27.623 -16.546 1.00 12.10 90 CYS A C 1
ATOM 692 O O . CYS A 1 90 ? -0.118 27.016 -15.726 1.00 12.18 90 CYS A O 1
ATOM 697 N N . ILE A 1 91 ? -0.411 27.869 -17.786 1.00 12.95 91 ILE A N 1
ATOM 698 C CA . ILE A 1 91 ? 0.924 27.506 -18.224 1.00 13.33 91 ILE A CA 1
ATOM 699 C C . ILE A 1 91 ? 1.472 28.654 -19.063 1.00 9.42 91 ILE A C 1
ATOM 700 O O . ILE A 1 91 ? 0.734 29.346 -19.766 1.00 9.29 91 ILE A O 1
ATOM 705 N N . SER A 1 92 ? 2.781 28.850 -18.980 1.00 11.60 92 SER A N 1
ATOM 706 C CA . SER A 1 92 ? 3.389 30.031 -19.590 1.00 12.98 92 SER A CA 1
ATOM 707 C C . SER A 1 92 ? 3.186 30.111 -21.102 1.00 9.02 92 SER A C 1
ATOM 708 O O . SER A 1 92 ? 3.098 31.215 -21.627 1.00 9.07 92 SER A O 1
ATOM 711 N N . ILE A 1 93 ? 3.163 28.978 -21.820 1.00 8.34 93 ILE A N 1
ATOM 712 C CA . ILE A 1 93 ? 3.080 29.006 -23.277 1.00 6.99 93 ILE A CA 1
ATOM 713 C C . ILE A 1 93 ? 1.778 29.623 -23.743 1.00 10.29 93 ILE A C 1
ATOM 714 O O . ILE A 1 93 ? 1.663 30.014 -24.921 1.00 10.07 93 ILE A O 1
ATOM 719 N N . LEU A 1 94 ? 0.773 29.709 -22.862 1.00 7.86 94 LEU A N 1
ATOM 720 C CA . LEU A 1 94 ? -0.510 30.274 -23.246 1.00 9.34 94 LEU A CA 1
ATOM 721 C C . LEU A 1 94 ? -0.568 31.771 -23.028 1.00 11.85 94 LEU A C 1
ATOM 722 O O . LEU A 1 94 ? -1.652 32.356 -23.150 1.00 11.38 94 LEU A O 1
ATOM 727 N N . HIS A 1 95 ? 0.570 32.404 -22.731 1.00 11.70 95 HIS A N 1
ATOM 728 C CA . HIS A 1 95 ? 0.627 33.844 -22.503 1.00 11.07 95 HIS A CA 1
ATOM 729 C C . HIS A 1 95 ? 1.747 34.467 -23.315 1.00 8.86 95 HIS A C 1
ATOM 730 O O . HIS A 1 95 ? 2.844 33.923 -23.381 1.00 9.32 95 HIS A O 1
ATOM 737 N N . ALA A 1 96 ? 1.452 35.579 -23.976 1.00 15.92 96 ALA A N 1
ATOM 738 C CA . ALA A 1 96 ? 2.516 36.311 -24.655 1.00 13.09 96 ALA A CA 1
ATOM 739 C C . ALA A 1 96 ? 3.509 36.893 -23.637 1.00 13.57 96 ALA A C 1
ATOM 740 O O . ALA A 1 96 ? 3.191 37.081 -22.453 1.00 14.91 96 ALA A O 1
ATOM 742 N N . PRO A 1 97 ? 4.739 37.161 -24.071 1.00 12.30 97 PRO A N 1
ATOM 743 C CA . PRO A 1 97 ? 5.698 37.824 -23.180 1.00 12.09 97 PRO A CA 1
ATOM 744 C C . PRO A 1 97 ? 5.123 39.106 -22.612 1.00 22.79 97 PRO A C 1
ATOM 745 O O . PRO A 1 97 ? 4.522 39.902 -23.330 1.00 24.76 97 PRO A O 1
ATOM 749 N N . GLY A 1 98 ? 5.336 39.301 -21.320 1.00 26.83 98 GLY A N 1
ATOM 750 C CA . GLY A 1 98 ? 4.860 40.473 -20.625 1.00 44.73 98 GLY A CA 1
ATOM 751 C C . GLY A 1 98 ? 3.536 40.286 -19.914 1.00 64.52 98 GLY A C 1
ATOM 752 O O . GLY A 1 98 ? 3.247 41.031 -18.968 1.00 56.01 98 GLY A O 1
ATOM 753 N N . ASP A 1 99 ? 2.725 39.317 -20.341 1.00 51.84 99 ASP A N 1
ATOM 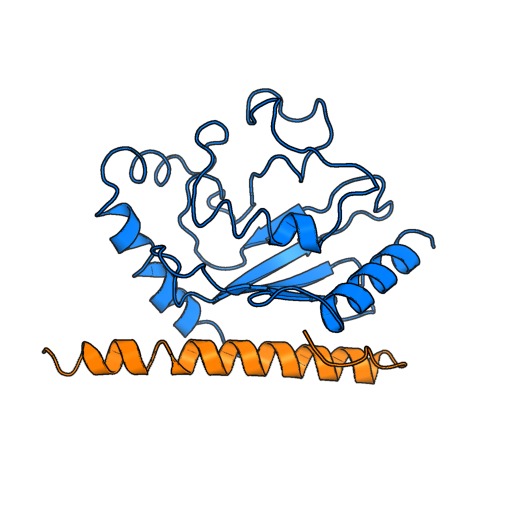754 C CA . ASP A 1 99 ? 1.449 39.043 -19.694 1.00 61.29 99 ASP A CA 1
ATOM 755 C C . ASP A 1 99 ? 1.668 38.079 -18.532 1.00 53.48 99 ASP A C 1
ATOM 756 O O . ASP A 1 99 ? 2.288 37.023 -18.696 1.00 48.34 99 ASP A O 1
ATOM 761 N N . ASP A 1 100 ? 1.170 38.457 -17.356 1.00 57.97 100 ASP A N 1
ATOM 762 C CA . ASP A 1 100 ? 1.324 37.659 -16.146 1.00 61.92 100 ASP A CA 1
ATOM 763 C C . ASP A 1 100 ? 2.801 37.398 -15.875 1.00 70.48 100 ASP A C 1
ATOM 764 O O . ASP A 1 100 ? 3.257 36.252 -15.982 1.00 78.63 100 ASP A O 1
ATOM 769 N N . PRO A 1 101 ? 3.583 38.428 -15.532 1.00 78.66 101 PRO A N 1
ATOM 770 C CA . PRO A 1 101 ? 4.995 38.191 -15.182 1.00 80.49 101 PRO A CA 1
ATOM 771 C C . PRO A 1 101 ? 5.189 37.620 -13.787 1.00 78.23 101 PRO A C 1
ATOM 772 O O . PRO A 1 101 ? 6.204 36.953 -13.544 1.00 78.49 101 PRO A O 1
ATOM 776 N N . ASN A 1 102 ? 4.245 37.853 -12.875 1.00 78.13 102 ASN A N 1
ATOM 777 C CA . ASN A 1 102 ? 4.318 37.333 -11.514 1.00 82.05 102 ASN A CA 1
ATOM 778 C C . ASN A 1 102 ? 4.019 35.840 -11.420 1.00 81.05 102 ASN A C 1
ATOM 779 O O . ASN A 1 102 ? 4.252 35.247 -10.361 1.00 77.86 102 ASN A O 1
ATOM 784 N N . MET A 1 103 ? 3.516 35.221 -12.487 1.00 79.95 103 MET A N 1
ATOM 785 C CA . MET A 1 103 ? 3.034 33.845 -12.431 1.00 67.47 103 MET A CA 1
ATOM 786 C C . MET A 1 103 ? 4.060 32.815 -12.879 1.00 64.70 103 MET A C 1
ATOM 787 O O . MET A 1 103 ? 4.068 31.696 -12.353 1.00 65.21 103 MET A O 1
ATOM 792 N N . TYR A 1 104 ? 4.926 33.158 -13.826 1.00 41.75 104 TYR A N 1
ATOM 793 C CA . TYR A 1 104 ? 5.741 32.171 -14.516 1.00 49.40 104 TYR A CA 1
ATOM 794 C C . TYR A 1 104 ? 7.216 32.533 -14.432 1.00 46.45 104 TYR A C 1
ATOM 795 O O . TYR A 1 104 ? 7.582 33.708 -14.342 1.00 52.76 104 TYR A O 1
ATOM 804 N N . GLU A 1 105 ? 8.059 31.506 -14.479 1.00 50.83 105 GLU A N 1
ATOM 805 C CA . GLU A 1 105 ? 9.491 31.726 -14.635 1.00 57.87 105 GLU A CA 1
ATOM 806 C C . GLU A 1 105 ? 9.765 32.404 -15.973 1.00 57.28 105 GLU A C 1
ATOM 807 O O . GLU A 1 105 ? 9.079 32.149 -16.966 1.00 52.93 105 GLU A O 1
ATOM 813 N N . SER A 1 106 ? 10.768 33.286 -16.000 1.00 57.93 106 SER A N 1
ATOM 814 C CA . SER A 1 106 ? 11.127 33.952 -17.247 1.00 67.91 106 SER A CA 1
ATOM 815 C C . SER A 1 106 ? 11.924 33.052 -18.185 1.00 46.93 106 SER A C 1
ATOM 816 O O . SER A 1 106 ? 12.105 33.407 -19.356 1.00 57.21 106 SER A O 1
ATOM 819 N N . SER A 1 107 ? 12.409 31.909 -17.701 1.00 42.17 107 SER A N 1
ATOM 820 C CA . SER A 1 107 ? 12.957 30.885 -18.579 1.00 56.23 107 SER A CA 1
ATOM 821 C C . SER A 1 107 ? 11.871 30.118 -19.317 1.00 40.00 107 SER A C 1
ATOM 822 O O . SER A 1 107 ? 12.177 29.381 -20.262 1.00 40.41 107 SER A O 1
ATOM 825 N N . SER A 1 108 ? 10.618 30.268 -18.905 1.00 32.55 108 SER A N 1
ATOM 826 C CA . SER A 1 108 ? 9.542 29.483 -19.479 1.00 35.22 108 SER A CA 1
ATOM 827 C C . SER A 1 108 ? 9.188 29.990 -20.875 1.00 22.60 108 SER A C 1
ATOM 828 O O . SER A 1 108 ? 9.270 31.188 -21.171 1.00 23.99 108 SER A O 1
ATOM 831 N N . GLU A 1 109 ? 8.806 29.056 -21.742 1.00 19.28 109 GLU A N 1
ATOM 832 C CA . GLU A 1 109 ? 8.396 29.421 -23.085 1.00 21.97 109 GLU A CA 1
ATOM 833 C C . GLU A 1 109 ? 7.102 30.207 -23.026 1.00 15.87 109 GLU A C 1
ATOM 834 O O . GLU A 1 109 ? 6.248 29.961 -22.186 1.00 11.95 109 GLU A O 1
ATOM 840 N N . ARG A 1 110 ? 6.968 31.156 -23.930 1.00 12.63 110 ARG A N 1
ATOM 841 C CA . ARG A 1 110 ? 5.806 32.022 -24.019 1.00 11.28 110 ARG A CA 1
ATOM 842 C C . ARG A 1 110 ? 5.174 31.831 -25.387 1.00 9.36 110 ARG A C 1
ATOM 843 O O . ARG A 1 110 ? 5.772 31.242 -26.304 1.00 9.78 110 ARG A O 1
ATOM 851 N N . TRP A 1 111 ? 3.978 32.405 -25.554 1.00 8.67 111 TRP A N 1
ATOM 852 C CA . TRP A 1 111 ? 3.318 32.291 -26.836 1.00 8.85 111 TRP A CA 1
ATOM 853 C C . TRP A 1 111 ? 4.066 33.082 -27.900 1.00 9.22 111 TRP A C 1
ATOM 854 O O . TRP A 1 111 ? 4.576 34.176 -27.648 1.00 11.05 111 TRP A O 1
ATOM 865 N N . SER A 1 112 ? 4.132 32.509 -29.084 1.00 8.23 112 SER A N 1
ATOM 866 C CA . SER A 1 112 ? 4.611 33.185 -30.275 1.00 9.84 112 SER A CA 1
ATOM 867 C C . SER A 1 112 ? 3.977 32.499 -31.462 1.00 10.71 112 SER A C 1
ATOM 868 O O . SER A 1 112 ? 3.433 31.397 -31.333 1.00 11.20 112 SER A O 1
ATOM 871 N N . PRO A 1 113 ? 4.061 33.109 -32.645 1.00 8.46 113 PRO A N 1
ATOM 872 C CA . PRO A 1 113 ? 3.444 32.506 -33.838 1.00 10.66 113 PRO A CA 1
ATOM 873 C C . PRO A 1 113 ? 4.080 31.196 -34.275 1.00 11.33 113 PRO A C 1
ATOM 874 O O . PRO A 1 113 ? 3.518 30.527 -35.145 1.00 16.91 113 PRO A O 1
ATOM 878 N N . VAL A 1 114 ? 5.252 30.819 -33.760 1.00 8.46 114 VAL A N 1
ATOM 879 C CA . VAL A 1 114 ? 5.806 29.538 -34.154 1.00 11.69 114 VAL A CA 1
ATOM 880 C C . VAL A 1 114 ? 5.488 28.459 -33.144 1.00 16.61 114 VAL A C 1
ATOM 881 O O . VAL A 1 114 ? 5.855 27.293 -33.353 1.00 17.03 114 VAL A O 1
ATOM 885 N N . GLN A 1 115 ? 4.800 28.802 -32.058 1.00 10.93 115 GLN A N 1
ATOM 886 C CA . GLN A 1 115 ? 4.333 27.760 -31.161 1.00 11.98 115 GLN A CA 1
ATOM 887 C C . GLN A 1 115 ? 3.176 27.028 -31.834 1.00 17.72 115 GLN A C 1
ATOM 888 O O . GLN A 1 115 ? 2.697 27.416 -32.903 1.00 16.17 115 GLN A O 1
ATOM 894 N N . SER A 1 116 ? 2.697 25.972 -31.191 1.00 11.98 116 SER A N 1
ATOM 895 C CA . SER A 1 116 ? 1.734 25.106 -31.849 1.00 13.92 116 SER A CA 1
ATOM 896 C C . SER A 1 116 ? 0.868 24.436 -30.802 1.00 10.58 116 SER A C 1
ATOM 897 O O . SER A 1 116 ? 1.217 24.390 -29.625 1.00 12.08 116 SER A O 1
ATOM 900 N N . VAL A 1 117 ? -0.257 23.891 -31.274 1.00 7.97 117 VAL A N 1
ATOM 901 C CA . VAL A 1 117 ? -1.132 23.103 -30.407 1.00 8.77 117 VAL A CA 1
ATOM 902 C C . VAL A 1 117 ? -0.381 21.915 -29.829 1.00 8.42 117 VAL A C 1
ATOM 903 O O . VAL A 1 117 ? -0.515 21.590 -28.635 1.00 9.96 117 VAL A O 1
ATOM 907 N N . GLU A 1 118 ? 0.382 21.214 -30.672 1.00 10.60 118 GLU A N 1
ATOM 908 C CA . GLU A 1 118 ? 1.139 20.073 -30.171 1.00 13.36 118 GLU A CA 1
ATOM 909 C C . GLU A 1 118 ? 2.052 20.478 -29.021 1.00 14.78 118 GLU A C 1
ATOM 910 O O . GLU A 1 118 ? 2.140 19.779 -28.006 1.00 10.28 118 GLU A O 1
ATOM 916 N N . LYS A 1 119 ? 2.756 21.595 -29.165 1.00 9.85 119 LYS A N 1
ATOM 917 C CA . LYS A 1 119 ? 3.616 22.050 -28.076 1.00 8.00 119 LYS A CA 1
ATOM 918 C C . LYS A 1 119 ? 2.818 22.375 -26.810 1.00 9.52 119 LYS A C 1
ATOM 919 O O . LYS A 1 119 ? 3.286 22.102 -25.688 1.00 9.71 119 LYS A O 1
ATOM 925 N N . ILE A 1 120 ? 1.660 23.028 -26.961 1.00 6.45 120 ILE A N 1
ATOM 926 C CA . ILE A 1 120 ? 0.800 23.321 -25.818 1.00 7.85 120 ILE A CA 1
ATOM 927 C C . ILE A 1 120 ? 0.460 22.030 -25.087 1.00 7.77 120 ILE A C 1
ATOM 928 O O . ILE A 1 120 ? 0.561 21.938 -23.854 1.00 9.71 120 ILE A O 1
ATOM 933 N N . LEU A 1 121 ? -0.004 21.033 -25.835 1.00 7.94 121 LEU A N 1
ATOM 934 C CA . LEU A 1 121 ? -0.501 19.828 -25.187 1.00 8.89 121 LEU A CA 1
ATOM 935 C C . LEU A 1 121 ? 0.642 18.992 -24.630 1.00 10.12 121 LEU A C 1
ATOM 936 O O . LEU A 1 121 ? 0.483 18.386 -23.563 1.00 9.11 121 LEU A O 1
ATOM 941 N N . LEU A 1 122 ? 1.810 18.974 -25.284 1.00 8.51 122 LEU A N 1
ATOM 942 C CA . LEU A 1 122 ? 2.960 18.321 -24.670 1.00 6.48 122 LEU A CA 1
ATOM 943 C C . LEU A 1 122 ? 3.348 19.031 -23.379 1.00 10.07 122 LEU A C 1
ATOM 944 O O . LEU A 1 122 ? 3.780 18.382 -22.424 1.00 10.89 122 LEU A O 1
ATOM 949 N N . SER A 1 123 ? 3.238 20.374 -23.350 1.00 9.72 123 SER A N 1
ATOM 950 C CA A SER A 1 123 ? 3.553 21.123 -22.140 0.50 10.52 123 SER A CA 1
ATOM 951 C CA B SER A 1 123 ? 3.545 21.133 -22.137 0.50 10.51 123 SER A CA 1
ATOM 952 C C . SER A 1 123 ? 2.587 20.779 -21.013 1.00 10.14 123 SER A C 1
ATOM 953 O O . SER A 1 123 ? 2.995 20.679 -19.836 1.00 9.80 123 SER A O 1
ATOM 958 N N . VAL A 1 124 ? 1.299 20.596 -21.345 1.00 8.42 124 VAL A N 1
ATOM 959 C CA . VAL A 1 124 ? 0.325 20.156 -20.350 1.00 8.82 124 VAL A CA 1
ATOM 960 C C . VAL A 1 124 ? 0.724 18.802 -19.777 1.00 11.02 124 VAL A C 1
ATOM 961 O O . VAL A 1 124 ? 0.686 18.571 -18.559 1.00 11.84 124 VAL A O 1
ATOM 965 N N . MET A 1 125 ? 1.098 17.867 -20.648 1.00 10.41 125 MET A N 1
ATOM 966 C CA . MET A 1 125 ? 1.552 16.566 -20.147 1.00 8.30 125 MET A CA 1
ATOM 967 C C . MET A 1 125 ? 2.706 16.720 -19.181 1.00 11.40 125 MET A C 1
ATOM 968 O O . MET A 1 125 ? 2.768 16.044 -18.152 1.00 14.00 125 MET A O 1
ATOM 973 N N . SER A 1 126 ? 3.663 17.571 -19.534 1.00 8.77 126 SER A N 1
ATOM 974 C CA A SER A 1 126 ? 4.808 17.799 -18.670 0.50 10.94 126 SER A CA 1
ATOM 975 C CA B SER A 1 126 ? 4.811 17.800 -18.674 0.50 10.94 126 SER A CA 1
ATOM 976 C C . SER A 1 126 ? 4.378 18.389 -17.337 1.00 10.65 126 SER A C 1
ATOM 977 O O . SER A 1 126 ? 4.905 18.006 -16.286 1.00 11.58 126 SER A O 1
ATOM 982 N N . MET A 1 127 ? 3.428 19.330 -17.364 1.00 9.88 127 MET A N 1
ATOM 983 C CA . MET A 1 127 ? 2.933 19.946 -16.135 1.00 10.22 127 MET A CA 1
ATOM 984 C C . MET A 1 127 ? 2.245 18.923 -15.252 1.00 12.10 127 MET A C 1
ATOM 985 O O . MET A 1 127 ? 2.336 18.995 -14.010 1.00 11.11 127 MET A O 1
ATOM 990 N N . LEU A 1 128 ? 1.515 17.977 -15.852 1.00 9.42 128 LEU A N 1
ATOM 991 C CA . LEU A 1 128 ? 0.869 16.945 -15.039 1.00 11.52 128 LEU A CA 1
ATOM 992 C C . LEU A 1 128 ? 1.899 16.102 -14.296 1.00 15.75 128 LEU A C 1
ATOM 993 O O . LEU A 1 128 ? 1.704 15.759 -13.119 1.00 17.06 128 LEU A O 1
ATOM 998 N N . ALA A 1 129 ? 3.013 15.786 -14.957 1.00 11.79 129 ALA A N 1
ATOM 999 C CA . ALA A 1 129 ? 4.065 14.977 -14.346 1.00 13.13 129 ALA A CA 1
ATOM 1000 C C . ALA A 1 129 ? 4.862 15.779 -13.338 1.00 15.22 129 ALA A C 1
ATOM 1001 O O . ALA A 1 129 ? 5.275 15.240 -12.297 1.00 20.47 129 ALA A O 1
ATOM 1003 N N . GLU A 1 130 ? 5.047 17.068 -13.603 1.00 13.05 130 GLU A N 1
ATOM 1004 C CA . GLU A 1 130 ? 5.892 17.933 -12.784 1.00 11.37 130 GLU A CA 1
ATOM 1005 C C . GLU A 1 130 ? 5.292 19.327 -12.694 1.00 11.02 130 GLU A C 1
ATOM 1006 O O . GLU A 1 130 ? 5.541 20.191 -13.552 1.00 13.76 130 GLU A O 1
ATOM 1012 N N . PRO A 1 131 ? 4.502 19.594 -11.656 1.00 12.55 131 PRO A N 1
ATOM 1013 C CA . PRO A 1 131 ? 3.896 20.923 -11.515 1.00 9.55 131 PRO A CA 1
ATOM 1014 C C . PRO A 1 131 ? 4.916 22.052 -11.480 1.00 17.81 131 PRO A C 1
ATOM 1015 O O . PRO A 1 131 ? 6.058 21.885 -11.030 1.00 15.44 131 PRO A O 1
ATOM 1019 N N . ASN A 1 132 ? 4.486 23.208 -11.992 1.00 17.24 132 ASN A N 1
ATOM 1020 C CA . ASN A 1 132 ? 5.305 24.417 -12.012 1.00 15.43 132 ASN A CA 1
ATOM 1021 C C . ASN A 1 132 ? 5.054 25.208 -10.727 1.00 19.79 132 ASN A C 1
ATOM 1022 O O . ASN A 1 132 ? 3.935 25.671 -10.467 1.00 21.21 132 ASN A O 1
ATOM 1027 N N . ASP A 1 133 ? 6.091 25.359 -9.910 1.00 33.80 133 ASP A N 1
ATOM 1028 C CA . ASP A 1 133 ? 5.874 25.850 -8.554 1.00 26.45 133 ASP A CA 1
ATOM 1029 C C . ASP A 1 133 ? 5.710 27.362 -8.471 1.00 34.95 133 ASP A C 1
ATOM 1030 O O . ASP A 1 133 ? 5.297 27.859 -7.418 1.00 43.29 133 ASP A O 1
ATOM 1035 N N . GLU A 1 134 ? 5.985 28.104 -9.544 1.00 30.49 134 GLU A N 1
ATOM 1036 C CA . GLU A 1 134 ? 5.774 29.544 -9.534 1.00 34.73 134 GLU A CA 1
ATOM 1037 C C . GLU A 1 134 ? 4.378 29.959 -9.966 1.00 49.56 134 GLU A C 1
ATOM 1038 O O . GLU A 1 134 ? 3.979 31.099 -9.699 1.00 53.53 134 GLU A O 1
ATOM 1044 N N . SER A 1 135 ? 3.626 29.074 -10.620 1.00 43.14 135 SER A N 1
ATOM 1045 C CA . SER A 1 135 ? 2.367 29.479 -11.240 1.00 53.88 135 SER A CA 1
ATOM 1046 C C . SER A 1 135 ? 1.172 28.825 -10.552 1.00 36.37 135 SER A C 1
ATOM 1047 O O . SER A 1 135 ? 0.291 28.250 -11.210 1.00 37.68 135 SER A O 1
ATOM 1050 N N . GLY A 1 136 ? 1.128 28.950 -9.225 1.00 30.36 136 GLY A N 1
ATOM 1051 C CA . GLY A 1 136 ? 0.040 28.450 -8.408 1.00 25.74 136 GLY A CA 1
ATOM 1052 C C . GLY A 1 136 ? -1.317 29.035 -8.749 1.00 40.87 136 GLY A C 1
ATOM 1053 O O . GLY A 1 136 ? -1.556 30.239 -8.619 1.00 43.47 136 GLY A O 1
ATOM 1054 N N . ALA A 1 137 ? -2.212 28.161 -9.191 1.00 9.77 137 ALA A N 1
ATOM 1055 C CA . ALA A 1 137 ? -3.589 28.484 -9.542 1.00 9.79 137 ALA A CA 1
ATOM 1056 C C . ALA A 1 137 ? -4.627 27.847 -8.631 1.00 15.54 137 ALA A C 1
ATOM 1057 O O . ALA A 1 137 ? -5.708 28.413 -8.451 1.00 17.61 137 ALA A O 1
ATOM 1059 N N . ASN A 1 138 ? -4.358 26.671 -8.115 1.00 8.79 138 ASN A N 1
ATOM 1060 C CA . ASN A 1 138 ? -5.261 25.985 -7.199 1.00 8.35 138 ASN A CA 1
ATOM 1061 C C . ASN A 1 138 ? -4.537 25.894 -5.850 1.00 7.38 138 ASN A C 1
ATOM 1062 O O . ASN A 1 138 ? -3.598 25.102 -5.681 1.00 10.55 138 ASN A O 1
ATOM 1067 N N . ILE A 1 139 ? -4.960 26.731 -4.902 1.00 12.19 139 ILE A N 1
ATOM 1068 C CA . ILE A 1 139 ? -4.201 26.864 -3.666 1.00 13.27 139 ILE A CA 1
ATOM 1069 C C . ILE A 1 139 ? -4.245 25.582 -2.854 1.00 9.93 139 ILE A C 1
ATOM 1070 O O . ILE A 1 139 ? -3.246 25.206 -2.213 1.00 12.14 139 ILE A O 1
ATOM 1075 N N . ASP A 1 140 ? -5.379 24.865 -2.894 1.00 11.65 140 ASP A N 1
ATOM 1076 C CA . ASP A 1 140 ? -5.498 23.605 -2.163 1.00 10.55 140 ASP A CA 1
ATOM 1077 C C . ASP A 1 140 ? -4.569 22.546 -2.733 1.00 10.55 140 ASP A C 1
ATOM 1078 O O . ASP A 1 140 ? -3.929 21.799 -1.992 1.00 8.76 140 ASP A O 1
ATOM 1083 N N . ALA A 1 141 ? -4.512 22.449 -4.063 1.00 7.37 141 ALA A N 1
ATOM 1084 C CA . ALA A 1 141 ? -3.633 21.474 -4.686 1.00 6.13 141 ALA A CA 1
ATOM 1085 C C . ALA A 1 141 ? -2.168 21.861 -4.538 1.00 7.04 141 ALA A C 1
ATOM 1086 O O . ALA A 1 141 ? -1.323 20.984 -4.371 1.00 8.97 141 ALA A O 1
ATOM 1088 N N . CYS A 1 142 ? -1.857 23.161 -4.574 1.00 7.33 142 CYS A N 1
ATOM 1089 C CA A CYS A 1 142 ? -0.475 23.585 -4.373 0.46 12.87 142 CYS A CA 1
ATOM 1090 C CA B CYS A 1 142 ? -0.489 23.628 -4.348 0.54 12.83 142 CYS A CA 1
ATOM 1091 C C . CYS A 1 142 ? 0.021 23.171 -2.992 1.00 11.06 142 CYS A C 1
ATOM 1092 O O . CYS A 1 142 ? 1.119 22.603 -2.862 1.00 14.35 142 CYS A O 1
ATOM 1097 N N . LYS A 1 143 ? -0.784 23.416 -1.962 1.00 12.36 143 LYS A N 1
ATOM 1098 C CA . LYS A 1 143 ? -0.396 23.057 -0.603 1.00 13.57 143 LYS A CA 1
ATOM 1099 C C . LYS A 1 143 ? -0.175 21.557 -0.492 1.00 16.86 143 LYS A C 1
ATOM 1100 O O . LYS A 1 143 ? 0.873 21.104 -0.017 1.00 17.35 143 LYS A O 1
ATOM 1106 N N . MET A 1 144 ? -1.127 20.764 -0.997 1.00 9.70 144 MET A N 1
ATOM 1107 C CA . MET A 1 144 ? -1.032 19.319 -0.840 1.00 7.65 144 MET A CA 1
ATOM 1108 C C . MET A 1 144 ? 0.144 18.744 -1.610 1.00 9.75 144 MET A C 1
ATOM 1109 O O . MET A 1 144 ? 0.840 17.846 -1.130 1.00 10.21 144 MET A O 1
ATOM 1114 N N . TRP A 1 145 ? 0.359 19.201 -2.845 1.00 6.43 145 TRP A N 1
ATOM 1115 C CA . TRP A 1 145 ? 1.465 18.667 -3.619 1.00 10.12 145 TRP A CA 1
ATOM 1116 C C . TRP A 1 145 ? 2.802 18.896 -2.923 1.00 13.57 145 TRP A C 1
ATOM 1117 O O . TRP A 1 145 ? 3.670 18.020 -2.963 1.00 14.68 145 TRP A O 1
ATOM 1128 N N . ARG A 1 146 ? 2.960 20.054 -2.270 1.00 12.75 146 ARG A N 1
ATOM 1129 C CA A ARG A 1 146 ? 4.222 20.437 -1.634 0.49 16.75 146 ARG A CA 1
ATOM 1130 C CA B ARG A 1 146 ? 4.229 20.421 -1.645 0.51 16.76 146 ARG A CA 1
ATOM 1131 C C . ARG A 1 146 ? 4.407 19.766 -0.276 1.00 15.44 146 ARG A C 1
ATOM 1132 O O . ARG A 1 146 ? 5.522 19.387 0.088 1.00 15.46 146 ARG A O 1
ATOM 1147 N N . GLU A 1 147 ? 3.330 19.623 0.487 1.00 12.48 147 GLU A N 1
ATOM 1148 C CA . GLU A 1 147 ? 3.436 19.250 1.899 1.00 10.08 147 GLU A CA 1
ATOM 1149 C C . GLU A 1 147 ? 2.942 17.844 2.200 1.00 14.21 147 GLU A C 1
ATOM 1150 O O . GLU A 1 147 ? 3.272 17.300 3.258 1.00 13.73 147 GLU A O 1
ATOM 1156 N N . ASP A 1 148 ? 2.189 17.217 1.291 1.00 9.79 148 ASP A N 1
ATOM 1157 C CA . ASP A 1 148 ? 1.608 15.914 1.534 1.00 8.36 148 ASP A CA 1
ATOM 1158 C C . ASP A 1 148 ? 1.385 15.244 0.172 1.00 9.87 148 ASP A C 1
ATOM 1159 O O . ASP A 1 148 ? 0.273 14.957 -0.245 1.00 12.12 148 ASP A O 1
ATOM 1164 N N . ARG A 1 149 ? 2.489 14.929 -0.492 1.00 7.47 149 ARG A N 1
ATOM 1165 C CA . ARG A 1 149 ? 2.397 14.409 -1.851 1.00 11.83 149 ARG A CA 1
ATOM 1166 C C . ARG A 1 149 ? 1.640 13.091 -1.906 1.00 12.51 149 ARG A C 1
ATOM 1167 O O . ARG A 1 149 ? 0.970 12.805 -2.912 1.00 9.84 149 ARG A O 1
ATOM 1175 N N . GLU A 1 150 ? 1.770 12.248 -0.877 1.00 12.82 150 GLU A N 1
ATOM 1176 C CA A GLU A 1 150 ? 1.038 10.988 -0.903 0.42 12.40 150 GLU A CA 1
ATOM 1177 C CA B GLU A 1 150 ? 1.036 10.983 -0.837 0.58 12.31 150 GLU A CA 1
ATOM 1178 C C . GLU A 1 150 ? -0.466 11.231 -0.895 1.00 14.17 150 GLU A C 1
ATOM 1179 O O . GLU A 1 150 ? -1.206 10.535 -1.606 1.00 13.07 150 GLU A O 1
ATOM 1190 N N . GLU A 1 151 ? -0.939 12.235 -0.152 1.00 10.16 151 GLU A N 1
ATOM 1191 C CA . GLU A 1 151 ? -2.376 12.516 -0.167 1.00 12.84 151 GLU A CA 1
ATOM 1192 C C . GLU A 1 151 ? -2.774 13.161 -1.491 1.00 12.36 151 GLU A C 1
ATOM 1193 O O . GLU A 1 151 ? -3.825 12.845 -2.042 1.00 8.29 151 GLU A O 1
ATOM 1199 N N . TYR A 1 152 ? -1.928 14.044 -2.027 1.00 8.49 152 TYR A N 1
ATOM 1200 C CA . TYR A 1 152 ? -2.186 14.595 -3.362 1.00 6.77 152 TYR A CA 1
ATOM 1201 C C . TYR A 1 152 ? -2.433 13.483 -4.366 1.00 11.94 152 TYR A C 1
ATOM 1202 O O . TYR A 1 152 ? -3.415 13.513 -5.125 1.00 10.48 152 TYR A O 1
ATOM 1211 N N . CYS A 1 153 ? -1.513 12.515 -4.427 1.00 8.44 153 CYS A N 1
ATOM 1212 C CA . CYS A 1 153 ? -1.690 11.382 -5.335 1.00 10.81 153 CYS A CA 1
ATOM 1213 C C . CYS A 1 153 ? -3.009 10.659 -5.081 1.00 8.13 153 CYS A C 1
ATOM 1214 O O . CYS A 1 153 ? -3.707 10.258 -6.020 1.00 9.94 153 CYS A O 1
ATOM 1217 N N . ARG A 1 154 ? -3.385 10.481 -3.814 1.00 10.71 154 ARG A N 1
ATOM 1218 C CA . ARG A 1 154 ? -4.647 9.803 -3.522 1.00 10.71 154 ARG A CA 1
ATOM 1219 C C . ARG A 1 154 ? -5.849 10.568 -4.073 1.00 12.50 154 ARG A C 1
ATOM 1220 O O . ARG A 1 154 ? -6.771 9.964 -4.652 1.00 12.82 154 ARG A O 1
ATOM 1228 N N . VAL A 1 155 ? -5.859 11.892 -3.910 1.00 8.57 155 VAL A N 1
ATOM 1229 C CA . VAL A 1 155 ? -6.947 12.710 -4.430 1.00 9.34 155 VAL A CA 1
ATOM 1230 C C . VAL A 1 155 ? -7.012 12.596 -5.947 1.00 8.12 155 VAL A C 1
ATOM 1231 O O . VAL A 1 155 ? -8.080 12.386 -6.534 1.00 9.96 155 VAL A O 1
ATOM 1235 N N . VAL A 1 156 ? -5.872 12.804 -6.606 1.00 8.46 156 VAL A N 1
ATOM 1236 C CA . VAL A 1 156 ? -5.833 12.761 -8.066 1.00 7.54 156 VAL A CA 1
ATOM 1237 C C . VAL A 1 156 ? -6.332 11.419 -8.587 1.00 6.81 156 VAL A C 1
ATOM 1238 O O . VAL A 1 156 ? -7.099 11.369 -9.560 1.00 8.87 156 VAL A O 1
ATOM 1242 N N . ARG A 1 157 ? -5.888 10.301 -7.969 1.00 8.14 157 ARG A N 1
ATOM 1243 C CA A ARG A 1 157 ? -6.299 8.978 -8.442 0.49 10.65 157 ARG A CA 1
ATOM 1244 C CA B ARG A 1 157 ? -6.293 8.972 -8.432 0.51 10.66 157 ARG A CA 1
ATOM 1245 C C . ARG A 1 157 ? -7.798 8.760 -8.279 1.00 10.48 157 ARG A C 1
ATOM 1246 O O . ARG A 1 157 ? -8.461 8.190 -9.171 1.00 14.07 157 ARG A O 1
ATOM 1261 N N . ARG A 1 158 ? -8.348 9.188 -7.153 1.00 12.01 158 ARG A N 1
ATOM 1262 C CA . ARG A 1 158 ? -9.779 9.066 -6.903 1.00 10.20 158 ARG A CA 1
ATOM 1263 C C . ARG A 1 158 ? -10.570 9.882 -7.917 1.00 11.64 158 ARG A C 1
ATOM 1264 O O . ARG A 1 158 ? -11.551 9.397 -8.499 1.00 10.72 158 ARG A O 1
ATOM 1272 N N . LEU A 1 159 ? -10.131 11.113 -8.184 1.00 11.53 159 LEU A N 1
ATOM 1273 C CA . LEU A 1 159 ? -10.852 11.941 -9.144 1.00 8.78 159 LEU A CA 1
ATOM 1274 C C . LEU A 1 159 ? -10.735 11.367 -10.545 1.00 8.98 159 LEU A C 1
ATOM 1275 O O . LEU A 1 159 ? -11.692 11.437 -11.336 1.00 10.71 159 LEU A O 1
ATOM 1280 N N . ALA A 1 160 ? -9.566 10.816 -10.876 1.00 9.23 160 ALA A N 1
ATOM 1281 C CA . ALA A 1 160 ? -9.337 10.276 -12.219 1.00 8.78 160 ALA A CA 1
ATOM 1282 C C . ALA A 1 160 ? -10.292 9.131 -12.504 1.00 14.14 160 ALA A C 1
ATOM 1283 O O . ALA A 1 160 ? -10.878 9.043 -13.595 1.00 11.69 160 ALA A O 1
ATOM 1285 N N . ARG A 1 161 ? -10.478 8.245 -11.527 1.00 12.12 161 ARG A N 1
ATOM 1286 C CA . ARG A 1 161 ? -11.442 7.162 -11.700 1.00 14.99 161 ARG A CA 1
ATOM 1287 C C . ARG A 1 161 ? -12.873 7.690 -11.784 1.00 11.04 161 ARG A C 1
ATOM 1288 O O . ARG A 1 161 ? -13.672 7.228 -12.612 1.00 13.22 161 ARG A O 1
ATOM 1296 N N . LYS A 1 162 ? -13.204 8.688 -10.966 1.00 9.05 162 LYS A N 1
ATOM 1297 C CA . LYS A 1 162 ? -14.546 9.247 -10.989 1.00 11.17 162 LYS A CA 1
ATOM 1298 C C . LYS A 1 162 ? -14.853 9.900 -12.332 1.00 11.32 162 LYS A C 1
ATOM 1299 O O . LYS A 1 162 ? -15.912 9.661 -12.928 1.00 13.19 162 LYS A O 1
ATOM 1305 N N . THR A 1 163 ? -13.949 10.755 -12.815 1.00 9.59 163 THR A N 1
ATOM 1306 C CA . THR A 1 163 ? -14.284 11.477 -14.030 1.00 8.16 163 THR A CA 1
ATOM 1307 C C . THR A 1 163 ? -14.215 10.566 -15.247 1.00 7.66 163 THR A C 1
ATOM 1308 O O . THR A 1 163 ? -14.991 10.758 -16.192 1.00 10.03 163 THR A O 1
ATOM 1312 N N . LEU A 1 164 ? -13.320 9.579 -15.256 1.00 7.69 164 LEU A N 1
ATOM 1313 C CA . LEU A 1 164 ? -13.291 8.632 -16.373 1.00 12.38 164 LEU A CA 1
ATOM 1314 C C . LEU A 1 164 ? -14.591 7.836 -16.425 1.00 13.56 164 LEU A C 1
ATOM 1315 O O . LEU A 1 164 ? -15.080 7.499 -17.503 1.00 13.64 164 LEU A O 1
ATOM 1320 N N . GLY A 1 165 ? -15.162 7.514 -15.264 1.00 12.40 165 GLY A N 1
ATOM 1321 C CA . GLY A 1 165 ? -16.467 6.874 -15.242 1.00 15.49 165 GLY A CA 1
ATOM 1322 C C . GLY A 1 165 ? -17.580 7.714 -15.826 1.00 18.65 165 GLY A C 1
ATOM 1323 O O . GLY A 1 165 ? -18.618 7.172 -16.230 1.00 21.21 165 GLY A O 1
ATOM 1324 N N . LEU A 1 166 ? -17.406 9.030 -15.863 1.00 14.12 166 LEU A N 1
ATOM 1325 C CA . LEU A 1 166 ? -18.345 9.939 -16.486 1.00 18.92 166 LEU A CA 1
ATOM 1326 C C . LEU A 1 166 ? -18.024 10.197 -17.957 1.00 14.56 166 LEU A C 1
ATOM 1327 O O . LEU A 1 166 ? -18.832 10.833 -18.645 1.00 25.62 166 LEU A O 1
ATOM 1332 N N . LEU A 1 167 ? -16.876 9.719 -18.454 1.00 18.02 167 LEU A N 1
ATOM 1333 C CA . LEU A 1 167 ? -16.455 9.965 -19.835 1.00 14.20 167 LEU A CA 1
ATOM 1334 C C . LEU A 1 167 ? -17.006 8.870 -20.754 1.00 22.21 167 LEU A C 1
ATOM 1335 O O . LEU A 1 167 ? -16.667 7.689 -20.608 1.00 21.97 167 LEU A O 1
ATOM 1340 N N . VAL A 1 168 ? -17.839 9.267 -21.712 1.00 18.09 168 VAL A N 1
ATOM 1341 C CA . VAL A 1 168 ? -18.407 8.324 -22.680 1.00 16.16 168 VAL A CA 1
ATOM 1342 C C . VAL A 1 168 ? -18.227 8.912 -24.076 1.00 17.09 168 VAL A C 1
ATOM 1343 O O . VAL A 1 168 ? -18.189 10.143 -24.231 1.00 21.16 168 VAL A O 1
ATOM 1347 N N . PRO A 1 169 ? -18.098 8.089 -25.114 1.00 22.11 169 PRO A N 1
ATOM 1348 C CA . PRO A 1 169 ? -18.011 8.651 -26.470 1.00 23.36 169 PRO A CA 1
ATOM 1349 C C . PRO A 1 169 ? -19.318 9.334 -26.862 1.00 39.98 169 PRO A C 1
ATOM 1350 O O . PRO A 1 169 ? -20.403 8.786 -26.655 1.00 34.51 169 PRO A O 1
ATOM 1354 N N . ARG A 1 170 ? -19.193 10.541 -27.421 1.00 34.03 170 ARG A N 1
ATOM 1355 C CA . ARG A 1 170 ? -20.322 11.367 -27.870 1.00 61.35 170 ARG A CA 1
ATOM 1356 C C . ARG A 1 170 ? -19.913 12.250 -29.057 1.00 51.48 170 ARG A C 1
ATOM 1357 O O . ARG A 1 170 ? -20.209 13.452 -29.102 1.00 47.75 170 ARG A O 1
ATOM 1365 N N . ASN B 2 26 ? 0.305 9.172 -34.062 1.00 46.18 173 ASN B N 1
ATOM 1366 C CA . ASN B 2 26 ? -0.903 9.153 -34.891 1.00 50.16 173 ASN B CA 1
ATOM 1367 C C . ASN B 2 26 ? -0.588 8.521 -36.265 1.00 58.12 173 ASN B C 1
ATOM 1368 O O . ASN B 2 26 ? 0.586 8.445 -36.639 1.00 61.12 173 ASN B O 1
ATOM 1373 N N . ARG B 2 27 ? -1.606 8.075 -37.023 1.00 58.03 174 ARG B N 1
ATOM 1374 C CA . ARG B 2 27 ? -1.326 7.220 -38.180 1.00 54.32 174 ARG B CA 1
ATOM 1375 C C . ARG B 2 27 ? -2.385 7.167 -39.290 1.00 49.17 174 ARG B C 1
ATOM 1376 O O . ARG B 2 27 ? -2.255 6.355 -40.210 1.00 46.34 174 ARG B O 1
ATOM 1384 N N . SER B 2 28 ? -3.415 8.011 -39.259 1.00 42.58 175 SER B N 1
ATOM 1385 C CA . SER B 2 28 ? -4.375 8.090 -40.359 1.00 48.31 175 SER B CA 1
ATOM 1386 C C . SER B 2 28 ? -4.131 9.357 -41.170 1.00 28.38 175 SER B C 1
ATOM 1387 O O . SER B 2 28 ? -3.815 10.406 -40.600 1.00 30.30 175 SER B O 1
ATOM 1390 N N . LYS B 2 29 ? -4.270 9.269 -42.498 1.00 24.46 176 LYS B N 1
ATOM 1391 C CA . LYS B 2 29 ? -4.227 10.476 -43.320 1.00 20.59 176 LYS B CA 1
ATOM 1392 C C . LYS B 2 29 ? -5.504 11.278 -43.096 1.00 18.65 176 LYS B C 1
ATOM 1393 O O . LYS B 2 29 ? -6.583 10.709 -42.941 1.00 21.19 176 LYS B O 1
ATOM 1399 N N . LEU B 2 30 ? -5.380 12.604 -43.036 1.00 14.28 177 LEU B N 1
ATOM 1400 C CA . LEU B 2 30 ? -6.570 13.419 -42.773 1.00 12.14 177 LEU B CA 1
ATOM 1401 C C . LEU B 2 30 ? -7.467 13.396 -44.007 1.00 12.08 177 LEU B C 1
ATOM 1402 O O . LEU B 2 30 ? -6.998 13.723 -45.098 1.00 12.08 177 LEU B O 1
ATOM 1407 N N . PRO B 2 31 ? -8.733 13.010 -43.890 1.00 9.70 178 PRO B N 1
ATOM 1408 C CA . PRO B 2 31 ? -9.598 12.918 -45.071 1.00 16.08 178 PRO B CA 1
ATOM 1409 C C . PRO B 2 31 ? -9.842 14.266 -45.743 1.00 15.44 178 PRO B C 1
ATOM 1410 O O . PRO B 2 31 ? -9.620 15.334 -45.167 1.00 12.04 178 PRO B O 1
ATOM 1414 N N . SER B 2 32 ? -10.348 14.197 -46.980 1.00 19.41 179 SER B N 1
ATOM 1415 C CA A SER B 2 32 ? -10.468 15.356 -47.861 0.58 20.25 179 SER B CA 1
ATOM 1416 C CA B SER B 2 32 ? -10.449 15.385 -47.821 0.42 20.25 179 SER B CA 1
ATOM 1417 C C . SER B 2 32 ? -11.819 16.056 -47.784 1.00 20.96 179 SER B C 1
ATOM 1418 O O . SER B 2 32 ? -12.013 17.060 -48.472 1.00 30.58 179 SER B O 1
ATOM 1423 N N . SER B 2 33 ? -12.760 15.564 -46.982 1.00 12.76 180 SER B N 1
ATOM 1424 C CA . SER B 2 33 ? -14.044 16.221 -46.813 1.00 13.70 180 SER B CA 1
ATOM 1425 C C . SER B 2 33 ? -14.349 16.413 -45.337 1.00 11.46 180 SER B C 1
ATOM 1426 O O . SER B 2 33 ? -13.903 15.641 -44.486 1.00 12.56 180 SER B O 1
ATOM 1429 N N . LYS B 2 34 ? -15.143 17.446 -45.062 1.00 13.12 181 LYS B N 1
ATOM 1430 C CA . LYS B 2 34 ? -15.523 17.768 -43.690 1.00 10.36 181 LYS B CA 1
ATOM 1431 C C . LYS B 2 34 ? -16.202 16.588 -42.996 1.00 9.62 181 LYS B C 1
ATOM 1432 O O . LYS B 2 34 ? -15.836 16.210 -41.878 1.00 12.67 181 LYS B O 1
ATOM 1438 N N . LYS B 2 35 ? -17.215 15.992 -43.628 1.00 10.81 182 LYS B N 1
ATOM 1439 C CA . LYS B 2 35 ? -17.916 14.901 -42.949 1.00 13.93 182 LYS B CA 1
ATOM 1440 C C . LYS B 2 35 ? -16.991 13.732 -42.651 1.00 9.72 182 LYS B C 1
ATOM 1441 O O . LYS B 2 35 ? -17.110 13.103 -41.591 1.00 10.60 182 LYS B O 1
ATOM 1447 N N . GLU B 2 36 ? -16.100 13.373 -43.596 1.00 11.65 183 GLU B N 1
ATOM 1448 C CA . GLU B 2 36 ? -15.166 12.274 -43.341 1.00 10.25 183 GLU B CA 1
ATOM 1449 C C . GLU B 2 36 ? -14.200 12.608 -42.207 1.00 9.59 183 GLU B C 1
ATOM 1450 O O . GLU B 2 36 ? -13.845 11.733 -41.396 1.00 8.92 183 GLU B O 1
ATOM 1456 N N . ARG B 2 37 ? -13.708 13.851 -42.178 1.00 8.48 184 ARG B N 1
ATOM 1457 C CA . ARG B 2 37 ? -12.806 14.255 -41.097 1.00 7.52 184 ARG B CA 1
ATOM 1458 C C . ARG B 2 37 ? -13.521 14.177 -39.761 1.00 11.24 184 ARG B C 1
ATOM 1459 O O . ARG B 2 37 ? -12.983 13.651 -38.782 1.00 7.01 184 ARG B O 1
ATOM 1467 N N . GLU B 2 38 ? -14.755 14.678 -39.715 1.00 9.20 185 GLU B N 1
ATOM 1468 C CA . GLU B 2 38 ? -15.498 14.676 -38.467 1.00 9.24 185 GLU B CA 1
ATOM 1469 C C . GLU B 2 38 ? -15.767 13.253 -37.981 1.00 10.19 185 GLU B C 1
ATOM 1470 O O . GLU B 2 38 ? -15.692 12.981 -36.772 1.00 9.41 185 GLU B O 1
ATOM 1476 N N . GLU B 2 39 ? -16.064 12.332 -38.907 1.00 9.31 186 GLU B N 1
ATOM 1477 C CA . GLU B 2 39 ? -16.289 10.936 -38.545 1.00 9.52 186 GLU B CA 1
ATOM 1478 C C . GLU B 2 39 ? -15.004 10.271 -38.058 1.00 9.25 186 GLU B C 1
ATOM 1479 O O . GLU B 2 39 ? -15.030 9.539 -37.061 1.00 11.68 186 GLU B O 1
ATOM 1485 N N . LEU B 2 40 ? -13.872 10.522 -38.728 1.00 8.24 187 LEU B N 1
ATOM 1486 C CA . LEU B 2 40 ? -12.606 9.933 -38.292 1.00 8.33 187 LEU B CA 1
ATOM 1487 C C . LEU B 2 40 ? -12.253 10.424 -36.889 1.00 8.62 187 LEU B C 1
ATOM 1488 O O . LEU B 2 40 ? -11.824 9.643 -36.030 1.00 10.05 187 LEU B O 1
ATOM 1493 N N . PHE B 2 41 ? -12.471 11.711 -36.630 1.00 8.37 188 PHE B N 1
ATOM 1494 C CA . PHE B 2 41 ? -12.156 12.265 -35.316 1.00 7.88 188 PHE B CA 1
ATOM 1495 C C . PHE B 2 41 ? -13.050 11.657 -34.239 1.00 8.34 188 PHE B C 1
ATOM 1496 O O . PHE B 2 41 ? -12.577 11.274 -33.159 1.00 8.95 188 PHE B O 1
ATOM 1504 N N . ARG B 2 42 ? -14.355 11.556 -34.517 1.00 8.08 189 ARG B N 1
ATOM 1505 C CA . ARG B 2 42 ? -15.279 10.878 -33.617 1.00 8.17 189 ARG B CA 1
ATOM 1506 C C . ARG B 2 42 ? -14.786 9.484 -33.276 1.00 8.00 189 ARG B C 1
ATOM 1507 O O . ARG B 2 42 ? -14.835 9.050 -32.123 1.00 10.34 189 ARG B O 1
ATOM 1515 N N . LYS B 2 43 ? -14.353 8.748 -34.297 1.00 7.92 190 LYS B N 1
ATOM 1516 C CA . LYS B 2 43 ? -13.903 7.372 -34.109 1.00 9.55 190 LYS B CA 1
ATOM 1517 C C . LYS B 2 43 ? -12.636 7.317 -33.278 1.00 10.14 190 LYS B C 1
ATOM 1518 O O . LYS B 2 43 ? -12.466 6.416 -32.435 1.00 11.23 190 LYS B O 1
ATOM 1524 N N . ARG B 2 44 ? -11.741 8.276 -33.484 1.00 7.93 191 ARG B N 1
ATOM 1525 C CA . ARG B 2 44 ? -10.495 8.304 -32.732 1.00 9.29 191 ARG B CA 1
ATOM 1526 C C . ARG B 2 44 ? -10.757 8.589 -31.255 1.00 10.40 191 ARG B C 1
ATOM 1527 O O . ARG B 2 44 ? -10.179 7.931 -30.383 1.00 10.44 191 ARG B O 1
ATOM 1535 N N . LYS B 2 45 ? -11.640 9.543 -30.962 1.00 7.93 192 LYS B N 1
ATOM 1536 C CA . LYS B 2 45 ? -12.030 9.808 -29.581 1.00 8.50 192 LYS B CA 1
ATOM 1537 C C . LYS B 2 45 ? -12.660 8.571 -28.968 1.00 9.93 192 LYS B C 1
ATOM 1538 O O . LYS B 2 45 ? -12.334 8.195 -27.836 1.00 9.06 192 LYS B O 1
ATOM 1544 N N . GLU B 2 46 ? -13.563 7.917 -29.704 1.00 9.41 193 GLU B N 1
ATOM 1545 C CA . GLU B 2 46 ? -14.223 6.734 -29.163 1.00 11.69 193 GLU B CA 1
ATOM 1546 C C . GLU B 2 46 ? -13.198 5.675 -28.780 1.00 10.60 193 GLU B C 1
ATOM 1547 O O . GLU B 2 46 ? -13.265 5.086 -27.687 1.00 11.55 193 GLU B O 1
ATOM 1553 N N . GLU B 2 47 ? -12.269 5.388 -29.692 1.00 10.58 194 GLU B N 1
ATOM 1554 C CA . GLU B 2 47 ? -11.242 4.377 -29.455 1.00 11.36 194 GLU B CA 1
ATOM 1555 C C . GLU B 2 47 ? -10.420 4.703 -28.223 1.00 11.01 194 GLU B C 1
ATOM 1556 O O . GLU B 2 47 ? -10.130 3.811 -27.416 1.00 9.98 194 GLU B O 1
ATOM 1562 N N . MET B 2 48 ? -10.049 5.981 -28.049 1.00 8.89 195 MET B N 1
ATOM 1563 C CA . MET B 2 48 ? -9.246 6.372 -26.898 1.00 10.00 195 MET B CA 1
ATOM 1564 C C . MET B 2 48 ? -10.033 6.191 -25.604 1.00 7.22 195 MET B C 1
ATOM 1565 O O . MET B 2 48 ? -9.520 5.671 -24.613 1.00 9.39 195 MET B O 1
ATOM 1570 N N . ILE B 2 49 ? -11.303 6.585 -25.613 1.00 8.35 196 ILE B N 1
ATOM 1571 C CA . ILE B 2 49 ? -12.131 6.478 -24.431 1.00 9.00 196 ILE B CA 1
ATOM 1572 C C . ILE B 2 49 ? -12.362 5.019 -24.069 1.00 7.03 196 ILE B C 1
ATOM 1573 O O . ILE B 2 49 ? -12.265 4.630 -22.908 1.00 8.86 196 ILE B O 1
ATOM 1578 N N . LEU B 2 50 ? -12.664 4.191 -25.068 1.00 7.12 197 LEU B N 1
ATOM 1579 C CA . LEU B 2 50 ? -12.959 2.792 -24.771 1.00 11.20 197 LEU B CA 1
ATOM 1580 C C . LEU B 2 50 ? -11.731 2.094 -24.199 1.00 12.36 197 LEU B C 1
ATOM 1581 O O . LEU B 2 50 ? -11.845 1.327 -23.232 1.00 8.21 197 LEU B O 1
ATOM 1586 N N . ALA B 2 51 ? -10.545 2.381 -24.747 1.00 8.20 198 ALA B N 1
ATOM 1587 C CA . ALA B 2 51 ? -9.311 1.794 -24.215 1.00 8.48 198 ALA B CA 1
ATOM 1588 C C . ALA B 2 51 ? -9.038 2.237 -22.784 1.00 10.41 198 ALA B C 1
ATOM 1589 O O . ALA B 2 51 ? -8.638 1.420 -21.943 1.00 9.34 198 ALA B O 1
ATOM 1591 N N . ALA B 2 52 ? -9.221 3.532 -22.482 1.00 7.63 199 ALA B N 1
ATOM 1592 C CA . ALA B 2 52 ? -8.979 4.002 -21.117 1.00 7.86 199 ALA B CA 1
ATOM 1593 C C . ALA B 2 52 ? -9.953 3.359 -20.149 1.00 7.03 199 ALA B C 1
ATOM 1594 O O . ALA B 2 52 ? -9.567 2.991 -19.031 1.00 7.65 199 ALA B O 1
ATOM 1596 N N . ARG B 2 53 ? -11.223 3.210 -20.558 1.00 7.66 200 ARG B N 1
ATOM 1597 C CA . ARG B 2 53 ? -12.217 2.612 -19.661 1.00 5.94 200 ARG B CA 1
ATOM 1598 C C . ARG B 2 53 ? -11.899 1.136 -19.438 1.00 7.39 200 ARG B C 1
ATOM 1599 O O . ARG B 2 53 ? -12.064 0.606 -18.327 1.00 8.97 200 ARG B O 1
ATOM 1607 N N . LYS B 2 54 ? -11.400 0.474 -20.483 1.00 8.13 201 LYS B N 1
ATOM 1608 C CA . LYS B 2 54 ? -10.996 -0.927 -20.367 1.00 11.48 201 LYS B CA 1
ATOM 1609 C C . LYS B 2 54 ? -9.808 -1.090 -19.416 1.00 12.18 201 LYS B C 1
ATOM 1610 O O . LYS B 2 54 ? -9.801 -1.998 -18.574 1.00 8.95 201 LYS B O 1
ATOM 1616 N N . ARG B 2 55 ? -8.796 -0.218 -19.514 1.00 8.07 202 ARG B N 1
ATOM 1617 C CA . ARG B 2 55 ? -7.700 -0.256 -18.541 1.00 10.39 202 ARG B CA 1
ATOM 1618 C C . ARG B 2 55 ? -8.203 -0.060 -17.106 1.00 11.21 202 ARG B C 1
ATOM 1619 O O . ARG B 2 55 ? -7.768 -0.754 -16.164 1.00 9.74 202 ARG B O 1
ATOM 1627 N N . MET B 2 56 ? -9.084 0.923 -16.894 1.00 8.89 203 MET B N 1
ATOM 1628 C CA A MET B 2 56 ? -9.579 1.169 -15.547 0.62 8.77 203 MET B CA 1
ATOM 1629 C CA B MET B 2 56 ? -9.626 1.189 -15.560 0.38 8.88 203 MET B CA 1
ATOM 1630 C C . MET B 2 56 ? -10.379 -0.017 -15.023 1.00 10.69 203 MET B C 1
ATOM 1631 O O . MET B 2 56 ? -10.257 -0.369 -13.844 1.00 13.05 203 MET B O 1
ATOM 1640 N N . GLU B 2 57 ? -11.149 -0.678 -15.889 1.00 9.04 204 GLU B N 1
ATOM 1641 C CA . GLU B 2 57 ? -11.886 -1.862 -15.460 1.00 11.46 204 GLU B CA 1
ATOM 1642 C C . GLU B 2 57 ? -10.942 -2.925 -14.921 1.00 9.79 204 GLU B C 1
ATOM 1643 O O . GLU B 2 57 ? -11.239 -3.563 -13.905 1.00 10.86 204 GLU B O 1
ATOM 1649 N N . GLY B 2 58 ? -9.799 -3.145 -15.600 1.00 8.76 205 GLY B N 1
ATOM 1650 C CA . GLY B 2 58 ? -8.836 -4.126 -15.106 1.00 11.51 205 GLY B CA 1
ATOM 1651 C C . GLY B 2 58 ? -8.283 -3.736 -13.748 1.00 12.88 205 GLY B C 1
ATOM 1652 O O . GLY B 2 58 ? -8.120 -4.577 -12.860 1.00 15.63 205 GLY B O 1
ATOM 1653 N N . LYS B 2 59 ? -8.005 -2.448 -13.560 1.00 9.89 206 LYS B N 1
ATOM 1654 C CA . LYS B 2 59 ? -7.522 -1.986 -12.263 1.00 14.52 206 LYS B CA 1
ATOM 1655 C C . LYS B 2 59 ? -8.567 -2.190 -11.181 1.00 19.06 206 LYS B C 1
ATOM 1656 O O . LYS B 2 59 ? -8.250 -2.664 -10.088 1.00 19.82 206 LYS B O 1
ATOM 1662 N N . ILE B 2 60 ? -9.822 -1.848 -11.468 1.00 11.48 207 ILE B N 1
ATOM 1663 C CA . ILE B 2 60 ? -10.892 -2.006 -10.483 1.00 10.57 207 ILE B CA 1
ATOM 1664 C C . ILE B 2 60 ? -11.075 -3.474 -10.125 1.00 14.03 207 ILE B C 1
ATOM 1665 O O . ILE B 2 60 ? -11.246 -3.826 -8.948 1.00 16.65 207 ILE B O 1
ATOM 1670 N N . LYS B 2 61 ? -11.056 -4.356 -11.128 1.00 13.88 208 LYS B N 1
ATOM 1671 C CA . LYS B 2 61 ? -11.243 -5.773 -10.830 1.00 15.39 208 LYS B CA 1
ATOM 1672 C C . LYS B 2 61 ? -10.138 -6.281 -9.918 1.00 20.31 208 LYS B C 1
ATOM 1673 O O . LYS B 2 61 ? -10.409 -7.021 -8.964 1.00 21.19 208 LYS B O 1
ATOM 1679 N N . GLY B 2 62 ? -8.890 -5.879 -10.175 1.00 19.53 209 GLY B N 1
ATOM 1680 C CA . GLY B 2 62 ? -7.819 -6.197 -9.242 1.00 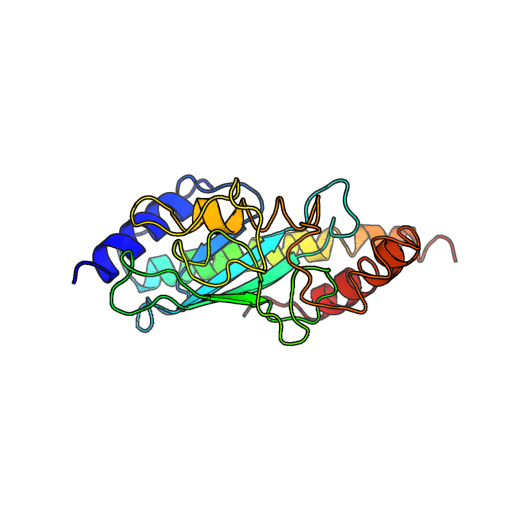24.55 209 GLY B CA 1
ATOM 1681 C C . GLY B 2 62 ? -8.184 -5.835 -7.811 1.00 28.31 209 GLY B C 1
ATOM 1682 O O . GLY B 2 62 ? -8.031 -6.639 -6.889 1.00 32.40 209 GLY B O 1
ATOM 1683 N N . GLU B 2 63 ? -8.733 -4.634 -7.618 1.00 21.40 210 GLU B N 1
ATOM 1684 C CA . GLU B 2 63 ? -9.034 -4.141 -6.275 1.00 30.81 210 GLU B CA 1
ATOM 1685 C C . GLU B 2 63 ? -10.243 -4.839 -5.664 1.00 34.06 210 GLU B C 1
ATOM 1686 O O . GLU B 2 63 ? -10.236 -5.164 -4.469 1.00 24.12 210 GLU B O 1
ATOM 1692 N N . LYS B 2 64 ? -11.306 -5.051 -6.446 1.00 22.14 211 LYS B N 1
ATOM 1693 C CA A LYS B 2 64 ? -12.483 -5.732 -5.914 0.55 28.50 211 LYS B CA 1
ATOM 1694 C CA B LYS B 2 64 ? -12.481 -5.730 -5.909 0.45 28.50 211 LYS B CA 1
ATOM 1695 C C . LYS B 2 64 ? -12.129 -7.139 -5.455 1.00 35.94 211 LYS B C 1
ATOM 1696 O O . LYS B 2 64 ? -12.646 -7.619 -4.435 1.00 27.74 211 LYS B O 1
ATOM 1707 N N . GLN B 2 65 ? -11.237 -7.810 -6.192 1.00 23.08 212 GLN B N 1
ATOM 1708 C CA . GLN B 2 65 ? -10.721 -9.111 -5.770 1.00 33.39 212 GLN B CA 1
ATOM 1709 C C . GLN B 2 65 ? -10.141 -9.050 -4.358 1.00 36.14 212 GLN B C 1
ATOM 1710 O O . GLN B 2 65 ? -10.354 -9.962 -3.550 1.00 41.14 212 GLN B O 1
ATOM 1716 N N . ASP B 2 66 ? -9.381 -7.990 -4.056 1.00 44.26 213 ASP B N 1
ATOM 1717 C CA . ASP B 2 66 ? -8.705 -7.857 -2.765 1.00 41.87 213 ASP B CA 1
ATOM 1718 C C . ASP B 2 66 ? -9.665 -7.691 -1.598 1.00 45.87 213 ASP B C 1
ATOM 1719 O O . ASP B 2 66 ? -9.225 -7.788 -0.448 1.00 49.48 213 ASP B O 1
ATOM 1724 N N . LYS B 2 67 ? -10.945 -7.437 -1.854 1.00 50.03 214 LYS B N 1
ATOM 1725 C CA . LYS B 2 67 ? -11.922 -7.244 -0.785 1.00 53.82 214 LYS B CA 1
ATOM 1726 C C . LYS B 2 67 ? -12.948 -8.376 -0.769 1.00 56.19 214 LYS B C 1
ATOM 1727 O O . LYS B 2 67 ? -12.942 -9.250 -1.643 1.00 54.77 214 LYS B O 1
#

InterPro domains:
  IPR000608 Ubiquitin-conjugating (UBC), catalytic core domain [PF00179] (9-158)
  IPR000608 Ubiquitin-conjugating (UBC), catalytic core domain [PS50127] (5-165)
  IPR016135 Ubiquitin-conjugating enzyme/RWD-like [G3DSA:3.10.110.10] (1-166)
  IPR016135 Ubiquitin-conjugating enzyme/RWD-like [SSF54495] (6-163)
  IPR023313 Ubiquitin-conjugating enzyme, active site [PS00183] (79-94)
  IPR050113 Ubiquitin-conjugating enzyme E2-like [PTHR24067] (6-156)

Secondary structure (P-SEA, 3-state):
caaaaaaaaaaaaaaccccccccccccccccccbbbbbbccccccccccbbbbbbbbbccccccbbbbbbbccccccccccccccccccccccccccccccccccccccccccaaaaaaaaaaaaacccccccccaaaaaaaaccaaaaaaaaaaaaaaaaaacccc/ccccccccaaaaaaaaaaaaaaaaaaaaaaaaaaaaaaaaac

Nearest PDB structures (foldseek):
  6op8-assembly1_A  TM=1.006E+00  e=6.554E-36  Schizosaccharomyces pombe 972h-
  8t0s-assembly1_A  TM=9.667E-01  e=2.209E-23  Homo sapiens
  2cyx-assembly1_A  TM=9.574E-01  e=9.705E-24  Homo sapiens
  3fsh-assembly2_B  TM=9.598E-01  e=1.332E-23  Mus musculus
  5knl-assembly1_C  TM=9.290E-01  e=1.282E-19  Schizosaccharomyces pombe 972h-

Solvent-accessible surface area: 11448 Å² total

Organism: Schizosaccharomyces pombe (strain 972 / ATCC 24843) (NCBI:txid284812)

Radius of gyration: 17.56 Å; Cα contacts (8 Å, |Δi|>4): 354; chains: 2; bounding box: 33×50×50 Å